Protein AF-A0A6F9AVV3-F1 (afdb_monomer_lite)

Secondary structure (DSSP, 8-state):
-PPPPPPHHHHHHHHHHHHHHHHHHHHHHHHHHHHHHHHHHHTTTS-HHHHHTS-HHHHHHH--HHHHHHHHHHHHHHHHHHHHHHHHHHHHHHHHHHHHHHHHH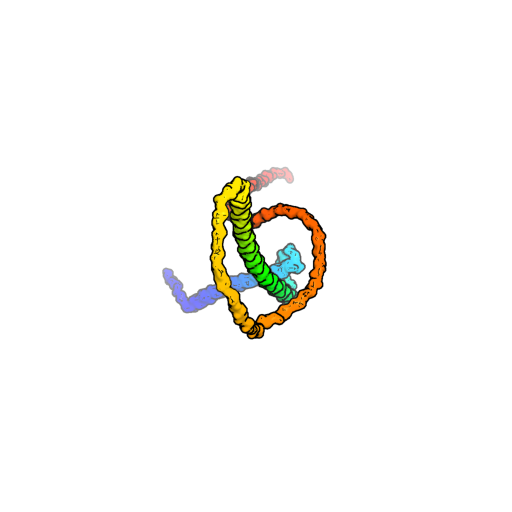HHHHHHHHHHHHHHHHHHHHHHHHHHHHHHHHTTS------------------------------------------------------------------------------PPPP--------

Foldseek 3Di:
DDDDDQDPVNVVVVVVVVVVVVVVVVVVVVLVVVLVVLLVLCVVPDPNVVSVPDDSVRSVVVDDPVSVVVVVVVVVVVVVVVVVVVVVVVVVVVVVVVVVVVVVVVVVVVVVVVVVVVVVVVVVVVVVVVVVVVVVVVVPPDDDDDDDDDDDDDDDDDDDDDDDDDDDDDDDDDDDDDDDDDDDDDDDDDDDDDDDDDDDDDDDDDDDDDDDDDDDDDDDDDDDDDDDDD

pLDDT: mean 74.52, std 24.99, range [32.91, 98.62]

Sequence (230 aa):
MQGYEVTPADLAFLKRAKQERQINTLQILSCEQTVHMGRVFLSRRLSSPEVEALDSKSLLAQIKTADVQQAVEEEQAEIKKEEKRQQEIENQNKEIFKKKANIKHLMKELSELKSQLAGAEESLLAIQGKMETLKDTEKEEDAGPQEALQVAPSQAKAPKAKRNGGETIPQQASHVRMKAENTPTTVGESHMACGLRRSKRIATKRSCVESKPVLRKTHPVKASISHGEN

Radius of gyration: 52.65 Å; chains: 1; bounding box: 93×82×157 Å

Structure (mmCIF, N/CA/C/O backbone):
data_AF-A0A6F9AVV3-F1
#
_entry.id   AF-A0A6F9AVV3-F1
#
loop_
_atom_site.group_PDB
_atom_site.id
_atom_site.type_symbol
_atom_site.label_atom_id
_atom_site.label_alt_id
_atom_site.label_comp_id
_atom_site.label_asym_id
_atom_site.label_entity_id
_atom_site.label_seq_id
_atom_site.pdbx_PDB_ins_code
_atom_site.Cartn_x
_atom_site.Cartn_y
_atom_site.Cartn_z
_atom_site.occupancy
_atom_site.B_iso_or_equiv
_atom_site.auth_seq_id
_atom_site.auth_comp_id
_atom_site.auth_asym_id
_atom_site.auth_atom_id
_atom_site.pdbx_PDB_model_num
ATOM 1 N N . MET A 1 1 ? 5.747 -15.375 69.662 1.00 52.97 1 MET A N 1
ATOM 2 C CA . MET A 1 1 ? 4.778 -15.080 68.587 1.00 52.97 1 MET A CA 1
ATOM 3 C C . MET A 1 1 ? 4.653 -16.324 67.729 1.00 52.97 1 MET A C 1
ATOM 5 O O . MET A 1 1 ? 5.647 -16.711 67.130 1.00 52.97 1 MET A O 1
ATOM 9 N N . GLN A 1 2 ? 3.500 -16.997 67.749 1.00 64.12 2 GLN A N 1
ATOM 10 C CA . GLN A 1 2 ? 3.219 -18.092 66.814 1.00 64.12 2 GLN A CA 1
ATOM 11 C C . GLN A 1 2 ? 3.101 -17.504 65.404 1.00 64.12 2 GLN A C 1
ATOM 13 O O . GLN A 1 2 ? 2.387 -16.523 65.204 1.00 64.12 2 GLN A O 1
ATOM 18 N N . GLY A 1 3 ? 3.877 -18.044 64.464 1.00 75.12 3 GLY A N 1
ATOM 19 C CA . GLY A 1 3 ? 3.837 -17.639 63.061 1.00 75.12 3 GLY A CA 1
ATOM 20 C C . GLY A 1 3 ? 2.546 -18.115 62.401 1.00 75.12 3 GLY A C 1
ATOM 21 O O . GLY A 1 3 ? 2.035 -19.179 62.739 1.00 75.12 3 GLY A O 1
ATOM 22 N N . TYR A 1 4 ? 2.011 -17.319 61.479 1.00 84.38 4 TYR A N 1
ATOM 23 C CA . TYR A 1 4 ? 0.856 -17.713 60.679 1.00 84.38 4 TYR A CA 1
ATOM 24 C C . TYR A 1 4 ? 1.278 -18.792 59.673 1.00 84.38 4 TYR A C 1
ATOM 26 O O . TYR A 1 4 ? 2.157 -18.546 58.843 1.00 84.38 4 TYR A O 1
ATOM 34 N N . GLU A 1 5 ? 0.674 -19.977 59.747 1.00 87.06 5 GLU A N 1
ATOM 35 C CA . GLU A 1 5 ? 0.884 -21.036 58.760 1.00 87.06 5 GLU A CA 1
ATOM 36 C C . GLU A 1 5 ? -0.036 -20.808 57.559 1.00 87.06 5 GLU A C 1
ATOM 38 O O . GLU A 1 5 ? -1.256 -20.742 57.692 1.00 87.06 5 GLU A O 1
ATOM 43 N N . VAL A 1 6 ? 0.559 -20.668 56.374 1.00 90.25 6 VAL A N 1
ATOM 44 C CA . VAL A 1 6 ? -0.183 -20.468 55.125 1.00 90.25 6 VAL A CA 1
ATOM 45 C C . VAL A 1 6 ? -0.911 -21.760 54.765 1.00 90.25 6 VAL A C 1
ATOM 47 O O . VAL A 1 6 ? -0.282 -22.780 54.479 1.00 90.25 6 VAL A O 1
ATOM 50 N N . THR A 1 7 ? -2.239 -21.709 54.732 1.00 94.69 7 THR A N 1
ATOM 51 C CA . THR A 1 7 ? -3.075 -22.854 54.370 1.00 94.69 7 THR A CA 1
ATOM 52 C C . THR A 1 7 ? -3.190 -23.006 52.844 1.00 94.69 7 THR A C 1
ATOM 54 O O . THR A 1 7 ? -2.980 -22.054 52.083 1.00 94.69 7 THR A O 1
ATOM 57 N N . PRO A 1 8 ? -3.590 -24.187 52.337 1.00 93.81 8 PRO A N 1
ATOM 58 C CA . PRO A 1 8 ? -3.919 -24.356 50.920 1.00 93.81 8 PRO A CA 1
ATOM 59 C C . PRO A 1 8 ? -4.995 -23.379 50.412 1.00 93.81 8 PRO A C 1
ATOM 61 O O . PRO A 1 8 ? -4.961 -22.983 49.244 1.00 93.81 8 PRO A O 1
ATOM 64 N N . ALA A 1 9 ? -5.926 -22.961 51.278 1.00 93.44 9 ALA A N 1
ATOM 65 C CA . ALA A 1 9 ? -6.948 -21.969 50.953 1.00 93.44 9 ALA A CA 1
ATOM 66 C C . ALA A 1 9 ? -6.337 -20.574 50.741 1.00 93.44 9 ALA A C 1
ATOM 68 O O . ALA A 1 9 ? -6.672 -19.906 49.761 1.00 93.44 9 ALA A O 1
ATOM 69 N N . ASP A 1 10 ? -5.376 -20.180 51.581 1.00 94.44 10 ASP A N 1
ATOM 70 C CA . ASP A 1 10 ? -4.640 -18.919 51.428 1.00 94.44 10 ASP A CA 1
ATOM 71 C C . ASP A 1 10 ? -3.853 -18.897 50.116 1.00 94.44 10 ASP A C 1
ATOM 73 O O . ASP A 1 10 ? -3.844 -17.899 49.393 1.00 94.44 10 ASP A O 1
ATOM 77 N N . LEU A 1 11 ? -3.248 -20.028 49.742 1.00 94.19 11 LEU A N 1
ATOM 78 C CA . LEU A 1 11 ? -2.536 -20.150 48.472 1.00 94.19 11 LEU A CA 1
ATOM 79 C C . LEU A 1 11 ? -3.484 -20.031 47.266 1.00 94.19 11 LEU A C 1
ATOM 81 O O . LEU A 1 11 ? -3.139 -19.397 46.264 1.00 94.19 11 LEU A O 1
ATOM 85 N N . ALA A 1 12 ? -4.681 -20.619 47.345 1.00 95.69 12 ALA A N 1
ATOM 86 C CA . ALA A 1 12 ? -5.704 -20.496 46.308 1.00 95.69 12 ALA A CA 1
ATOM 87 C C . ALA A 1 12 ? -6.221 -19.053 46.189 1.00 95.69 12 ALA A C 1
ATOM 89 O O . ALA A 1 12 ? -6.357 -18.538 45.075 1.00 95.69 12 ALA A O 1
ATOM 90 N N . PHE A 1 13 ? -6.438 -18.381 47.322 1.00 96.19 13 PHE A N 1
ATOM 91 C CA . PHE A 1 13 ? -6.811 -16.970 47.371 1.00 96.19 13 PHE A CA 1
ATOM 92 C C . PHE A 1 13 ? -5.732 -16.080 46.742 1.00 96.19 13 PHE A C 1
ATOM 94 O O . PHE A 1 13 ? -6.037 -15.285 45.855 1.00 96.19 13 PHE A O 1
ATOM 101 N N . LEU A 1 14 ? -4.461 -16.262 47.113 1.00 95.06 14 LEU A N 1
ATOM 102 C CA . LEU A 1 14 ? -3.336 -15.505 46.552 1.00 95.06 14 LEU A CA 1
ATOM 103 C C . LEU A 1 14 ? -3.199 -15.705 45.037 1.00 95.06 14 LEU A C 1
ATOM 105 O O . LEU A 1 14 ? -2.956 -14.744 44.302 1.00 95.06 14 LEU A O 1
ATOM 109 N N . LYS A 1 15 ? -3.387 -16.938 44.548 1.00 96.00 15 LYS A N 1
ATOM 110 C CA . LYS A 1 15 ? -3.400 -17.230 43.106 1.00 96.00 15 LYS A CA 1
ATOM 111 C C . LYS A 1 15 ? -4.544 -16.506 42.398 1.00 96.00 15 LYS A C 1
ATOM 113 O O . LYS A 1 15 ? -4.293 -15.859 41.382 1.00 96.00 15 LYS A O 1
ATOM 118 N N . ARG A 1 16 ? -5.762 -16.562 42.947 1.00 97.00 16 ARG A N 1
ATOM 119 C CA . ARG A 1 16 ? -6.933 -15.870 42.388 1.00 97.00 16 ARG A CA 1
ATOM 120 C C . ARG A 1 16 ? -6.728 -14.357 42.370 1.00 97.00 16 ARG A C 1
ATOM 122 O O . ARG A 1 16 ? -6.896 -13.746 41.325 1.00 97.00 16 ARG A O 1
ATOM 129 N N . ALA A 1 17 ? -6.275 -13.772 43.476 1.00 96.06 17 ALA A N 1
ATOM 130 C CA . ALA A 1 17 ? -6.015 -12.338 43.576 1.00 96.06 17 ALA A CA 1
ATOM 131 C C . ALA A 1 17 ? -4.947 -11.872 42.571 1.00 96.06 17 ALA A C 1
ATOM 133 O O . ALA A 1 17 ? -5.062 -10.800 41.979 1.00 96.06 17 ALA A O 1
ATOM 134 N N . LYS A 1 18 ? -3.907 -12.684 42.332 1.00 96.50 18 LYS A N 1
ATOM 135 C CA . LYS A 1 18 ? -2.903 -12.396 41.299 1.00 96.50 18 LYS A CA 1
ATOM 136 C C . LYS A 1 18 ? -3.502 -12.448 39.891 1.00 96.50 18 LYS A C 1
ATOM 138 O O . LYS A 1 18 ? -3.217 -11.559 39.092 1.00 96.50 18 LYS A O 1
ATOM 143 N N . GLN A 1 19 ? -4.304 -13.467 39.589 1.00 96.94 19 GLN A N 1
ATOM 144 C CA . GLN A 1 19 ? -4.962 -13.607 38.287 1.00 96.94 19 GLN A CA 1
ATOM 145 C C . GLN A 1 19 ? -5.949 -12.467 38.026 1.00 96.94 19 GLN A C 1
ATOM 147 O O . GLN A 1 19 ? -5.921 -11.872 36.956 1.00 96.94 19 GLN A O 1
ATOM 152 N N . GLU A 1 20 ? -6.764 -12.109 39.014 1.00 97.19 20 GLU A N 1
ATOM 153 C CA . GLU A 1 20 ? -7.723 -11.008 38.921 1.00 97.19 20 GLU A CA 1
ATOM 154 C C . GLU A 1 20 ? -7.028 -9.675 38.625 1.00 97.19 20 GLU A C 1
ATOM 156 O O . GLU A 1 20 ? -7.446 -8.944 37.731 1.00 97.19 20 GLU A O 1
ATOM 161 N N . ARG A 1 21 ? -5.894 -9.393 39.283 1.00 95.88 21 ARG A N 1
ATOM 162 C CA . ARG A 1 21 ? -5.079 -8.212 38.956 1.00 95.88 21 ARG A CA 1
ATOM 163 C C . ARG A 1 21 ? -4.602 -8.224 37.508 1.00 95.88 21 ARG A C 1
ATOM 165 O O . ARG A 1 21 ? -4.693 -7.199 36.846 1.00 95.88 21 ARG A O 1
ATOM 172 N N . GLN A 1 22 ? -4.111 -9.363 37.016 1.00 96.00 22 GLN A N 1
ATOM 173 C CA . GLN A 1 22 ? -3.661 -9.482 35.625 1.00 96.00 22 GLN A CA 1
ATOM 174 C C . GLN A 1 22 ? -4.807 -9.244 34.639 1.00 96.00 22 GLN A C 1
ATOM 176 O O . GLN A 1 22 ? -4.632 -8.502 33.676 1.00 96.00 22 GLN A O 1
ATOM 181 N N . ILE A 1 23 ? -5.980 -9.825 34.898 1.00 96.06 23 ILE A N 1
ATOM 182 C CA . ILE A 1 23 ? -7.175 -9.633 34.072 1.00 96.06 23 ILE A CA 1
ATOM 183 C C . ILE A 1 23 ? -7.577 -8.158 34.060 1.00 96.06 23 ILE A C 1
ATOM 185 O O . ILE A 1 23 ? -7.752 -7.595 32.984 1.00 96.06 23 ILE A O 1
ATOM 189 N N . ASN A 1 24 ? -7.646 -7.513 35.225 1.00 96.50 24 ASN A N 1
ATOM 190 C CA . ASN A 1 24 ? -8.005 -6.100 35.323 1.00 96.50 24 ASN A CA 1
ATOM 191 C C . ASN A 1 24 ? -7.006 -5.211 34.571 1.00 96.50 24 ASN A C 1
ATOM 193 O O . ASN A 1 24 ? -7.412 -4.306 33.847 1.00 96.50 24 ASN A O 1
ATOM 197 N N . THR A 1 25 ? -5.701 -5.490 34.675 1.00 95.94 25 THR A N 1
ATOM 198 C CA . THR A 1 25 ? -4.681 -4.774 33.895 1.00 95.94 25 THR A CA 1
ATOM 199 C C . THR A 1 25 ? -4.899 -4.942 32.391 1.00 95.94 25 THR A C 1
ATOM 201 O O . THR A 1 25 ? -4.882 -3.955 31.661 1.00 95.94 25 THR A O 1
ATOM 204 N N . LEU A 1 26 ? -5.139 -6.167 31.918 1.00 95.75 26 LEU A N 1
ATOM 205 C CA . LEU A 1 26 ? -5.394 -6.425 30.498 1.00 95.75 26 LEU A CA 1
ATOM 206 C C . LEU A 1 26 ? -6.683 -5.754 30.008 1.00 95.75 26 LEU A C 1
ATOM 208 O O . LEU A 1 26 ? -6.704 -5.210 28.907 1.00 95.75 26 LEU A O 1
ATOM 212 N N . GLN A 1 27 ? -7.740 -5.750 30.822 1.00 95.88 27 GLN A N 1
ATOM 213 C CA . GLN A 1 27 ? -8.994 -5.072 30.496 1.00 95.88 27 GLN A CA 1
ATOM 214 C C . GLN A 1 27 ? -8.805 -3.561 30.353 1.00 95.88 27 GLN A C 1
ATOM 216 O O . GLN A 1 27 ? -9.303 -2.984 29.390 1.00 95.88 27 GLN A O 1
ATOM 221 N N . ILE A 1 28 ? -8.049 -2.927 31.256 1.00 93.88 28 ILE A N 1
ATOM 222 C CA . ILE A 1 28 ? -7.737 -1.493 31.165 1.00 93.88 28 ILE A CA 1
ATOM 223 C C . ILE A 1 28 ? -6.999 -1.191 29.856 1.00 93.88 28 ILE A C 1
ATOM 225 O O . ILE A 1 28 ? -7.437 -0.323 29.104 1.00 93.88 28 ILE A O 1
ATOM 229 N N . LEU A 1 29 ? -5.951 -1.957 29.536 1.00 93.56 29 LEU A N 1
ATOM 230 C CA . LEU A 1 29 ? -5.192 -1.782 28.293 1.00 93.56 29 LEU A CA 1
ATOM 231 C C . LEU A 1 29 ? -6.071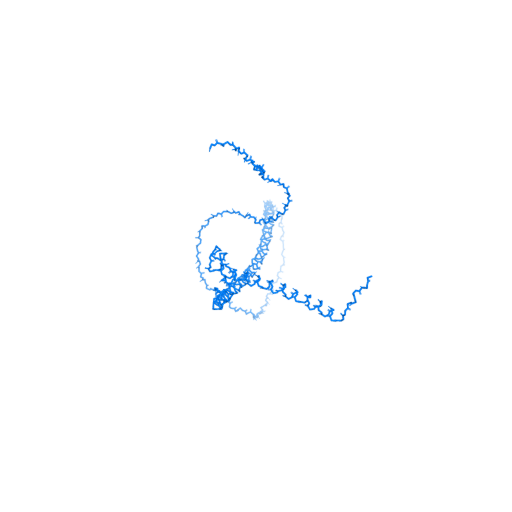 -1.972 27.047 1.00 93.56 29 LEU A C 1
ATOM 233 O O . LEU A 1 29 ? -5.989 -1.192 26.100 1.00 93.56 29 LEU A O 1
ATOM 237 N N . SER A 1 30 ? -6.954 -2.973 27.059 1.00 95.44 30 SER A N 1
ATOM 238 C CA . SER A 1 30 ? -7.907 -3.210 25.971 1.00 95.44 30 SER A CA 1
ATOM 239 C C . SER A 1 30 ? -8.877 -2.038 25.792 1.00 95.44 30 SER A C 1
ATOM 241 O O . SER A 1 30 ? -9.187 -1.658 24.660 1.00 95.44 30 SER A O 1
ATOM 243 N N . CYS A 1 31 ? -9.362 -1.451 26.888 1.00 95.12 31 CYS A N 1
ATOM 244 C CA . CYS A 1 31 ? -10.238 -0.281 26.850 1.00 95.12 31 CYS A CA 1
ATOM 245 C C . CYS A 1 31 ? -9.511 0.946 26.288 1.00 95.12 31 CYS A C 1
ATOM 247 O O . CYS A 1 31 ? -10.037 1.600 25.388 1.00 95.12 31 CYS A O 1
ATOM 249 N N . GLU A 1 32 ? -8.297 1.232 26.763 1.00 95.62 32 GLU A N 1
ATOM 250 C CA . GLU A 1 32 ? -7.473 2.342 26.265 1.00 95.62 32 GLU A CA 1
ATOM 251 C C . GLU A 1 32 ? -7.194 2.206 24.766 1.00 95.62 32 GLU A C 1
ATOM 253 O O . GLU A 1 32 ? -7.380 3.160 24.007 1.00 95.62 32 GLU A O 1
ATOM 258 N N . GLN A 1 33 ? -6.835 1.001 24.316 1.00 96.88 33 GLN A N 1
ATOM 259 C CA . GLN A 1 33 ? -6.610 0.720 22.902 1.00 96.88 33 GLN A CA 1
ATOM 260 C C . GLN A 1 33 ? -7.884 0.918 22.071 1.00 96.88 33 GLN A C 1
ATOM 262 O O . GLN A 1 33 ? -7.828 1.510 20.995 1.00 96.88 33 GLN A O 1
ATOM 267 N N . THR A 1 34 ? -9.039 0.474 22.571 1.00 96.06 34 THR A N 1
ATOM 268 C CA . THR A 1 34 ? -10.326 0.627 21.872 1.00 96.06 34 THR A CA 1
ATOM 269 C C . THR A 1 34 ? -10.704 2.100 21.720 1.00 96.06 34 THR A C 1
ATOM 271 O O . THR A 1 34 ? -11.080 2.536 20.633 1.00 96.06 34 THR A O 1
ATOM 274 N N . VAL A 1 35 ? -10.547 2.893 22.782 1.00 96.38 35 VAL A N 1
ATOM 275 C CA . VAL A 1 35 ? -10.783 4.345 22.751 1.00 96.38 35 VAL A CA 1
ATOM 276 C C . VAL A 1 35 ? -9.817 5.027 21.786 1.00 96.38 35 VAL A C 1
ATOM 278 O O . VAL A 1 35 ? -10.234 5.870 20.995 1.00 96.38 35 VAL A O 1
ATOM 281 N N . HIS A 1 36 ? -8.540 4.646 21.801 1.00 96.81 36 HIS A N 1
ATOM 282 C CA . HIS A 1 36 ? -7.551 5.187 20.875 1.00 96.81 36 HIS A CA 1
ATOM 283 C C . HIS A 1 36 ? -7.910 4.892 19.413 1.00 96.81 36 HIS A C 1
ATOM 285 O O . HIS A 1 36 ? -7.937 5.807 18.592 1.00 96.81 36 HIS A O 1
ATOM 291 N N . MET A 1 37 ? -8.264 3.643 19.096 1.00 96.06 37 MET A N 1
ATOM 292 C CA . MET A 1 37 ? -8.720 3.267 17.755 1.00 96.06 37 MET A CA 1
ATOM 293 C C . MET A 1 37 ? -9.969 4.047 17.344 1.00 96.06 37 MET A C 1
ATOM 295 O O . MET A 1 37 ? -10.052 4.512 16.209 1.00 96.06 37 MET A O 1
ATOM 299 N N . GLY A 1 38 ? -10.904 4.259 18.274 1.00 96.06 38 GLY A N 1
ATOM 300 C CA . GLY A 1 38 ? -12.071 5.100 18.037 1.00 96.06 38 GLY A CA 1
ATOM 301 C C . GLY A 1 38 ? -11.709 6.552 17.704 1.00 96.06 38 GLY A C 1
ATOM 302 O O . GLY A 1 38 ? -12.250 7.112 16.752 1.00 96.06 38 GLY A O 1
ATOM 303 N N . ARG A 1 39 ? -10.741 7.149 18.418 1.00 96.62 39 ARG A N 1
ATOM 304 C CA . ARG A 1 39 ? -10.239 8.508 18.131 1.00 96.62 39 ARG A CA 1
ATOM 305 C C . ARG A 1 39 ? -9.607 8.594 16.750 1.00 96.62 39 ARG A C 1
ATOM 307 O O . ARG A 1 39 ? -9.895 9.531 16.007 1.00 96.62 39 ARG A O 1
ATOM 314 N N . VAL A 1 40 ? -8.784 7.612 16.386 1.00 96.12 40 VAL A N 1
ATOM 315 C CA . VAL A 1 40 ? -8.155 7.546 15.059 1.00 96.12 40 VAL A CA 1
ATOM 316 C C . VAL A 1 40 ? -9.212 7.415 13.963 1.00 96.12 40 VAL A C 1
ATOM 318 O O . VAL A 1 40 ? -9.123 8.092 12.942 1.00 96.12 40 VAL A O 1
ATOM 321 N N . PHE A 1 41 ? -10.230 6.580 14.179 1.00 96.81 41 PHE A N 1
ATOM 322 C CA . PHE A 1 41 ? -11.314 6.387 13.223 1.00 96.81 41 PHE A CA 1
ATOM 323 C C . PHE A 1 41 ? -12.126 7.671 13.012 1.00 96.81 41 PHE A C 1
ATOM 325 O O . PHE A 1 41 ? -12.307 8.106 11.875 1.00 96.81 41 PHE A O 1
ATOM 332 N N . LEU A 1 42 ? -12.564 8.321 14.095 1.00 96.38 42 LEU A N 1
ATOM 333 C CA . LEU A 1 42 ? -13.358 9.549 14.008 1.00 96.38 42 LEU A CA 1
ATOM 334 C C . LEU A 1 42 ? -12.563 10.733 13.458 1.00 96.38 42 LEU A C 1
ATOM 336 O O . LEU A 1 42 ? -13.132 11.543 12.732 1.00 96.38 42 LEU A O 1
ATOM 340 N N . SER A 1 43 ? -11.251 10.792 13.698 1.00 96.12 43 SER A N 1
ATOM 341 C CA . SER A 1 43 ? -10.359 11.813 13.120 1.00 96.12 43 SER A CA 1
ATOM 342 C C . SER A 1 43 ? -10.322 11.817 11.583 1.00 96.12 43 SER A C 1
ATOM 344 O O . SER A 1 43 ? -9.811 12.761 10.989 1.00 96.12 43 SER A O 1
ATOM 346 N N . ARG A 1 44 ? -10.851 10.781 10.914 1.00 94.12 44 ARG A N 1
ATOM 347 C CA . ARG A 1 44 ? -11.010 10.765 9.449 1.00 94.12 44 ARG A CA 1
ATOM 348 C C . ARG A 1 44 ? -12.186 11.619 8.965 1.00 94.12 44 ARG A C 1
ATOM 350 O O . ARG A 1 44 ? -12.213 12.002 7.802 1.00 94.12 44 ARG A O 1
ATOM 357 N N . ARG A 1 45 ? -13.177 11.868 9.830 1.00 92.81 45 ARG A N 1
ATOM 358 C CA . ARG A 1 45 ? -14.451 12.532 9.486 1.00 92.81 45 ARG A CA 1
ATOM 359 C C . ARG A 1 45 ? -14.681 13.819 10.272 1.00 92.81 45 ARG A C 1
ATOM 361 O O . ARG A 1 45 ? -15.343 14.720 9.774 1.00 92.81 45 ARG A O 1
ATOM 368 N N . LEU A 1 46 ? -14.158 13.878 11.492 1.00 94.75 46 LEU A N 1
ATOM 369 C CA . LEU A 1 46 ? -14.254 15.007 12.408 1.00 94.75 46 LEU A CA 1
ATOM 370 C C . LEU A 1 46 ? -12.899 15.696 12.534 1.00 94.75 46 LEU A C 1
ATOM 372 O O . LEU A 1 46 ? -11.848 15.091 12.314 1.00 94.75 46 LEU A O 1
ATOM 376 N N . SER A 1 47 ? -12.916 16.963 12.930 1.00 96.25 47 SER A N 1
ATOM 377 C CA . SER A 1 47 ? -11.689 17.698 13.209 1.00 96.25 47 SER A CA 1
ATOM 378 C C . SER A 1 47 ? -11.056 17.251 14.534 1.00 96.25 47 SER A C 1
ATOM 380 O O . SER A 1 47 ? -11.733 16.819 15.467 1.00 96.25 47 SER A O 1
ATOM 382 N N . SER A 1 48 ? -9.732 17.393 14.648 1.00 93.31 48 SER A N 1
ATOM 383 C CA . SER A 1 48 ? -8.990 17.069 15.875 1.00 93.31 48 SER A CA 1
ATOM 384 C C . SER A 1 48 ? -9.581 17.680 17.163 1.00 93.31 48 SER A C 1
ATOM 386 O O . SER A 1 48 ? -9.742 16.924 18.120 1.00 93.31 48 SER A O 1
ATOM 388 N N . PRO A 1 49 ? -9.953 18.979 17.238 1.00 94.56 49 PRO A N 1
ATOM 389 C CA . PRO A 1 49 ? -10.522 19.532 18.469 1.00 94.56 49 PRO A CA 1
ATOM 390 C C . PRO A 1 49 ? -11.892 18.936 18.822 1.00 94.56 49 PRO A C 1
ATOM 392 O O . PRO A 1 49 ? -12.193 18.782 20.003 1.00 94.56 49 PRO A O 1
ATOM 395 N N . GLU A 1 50 ? -12.705 18.566 17.828 1.00 95.62 50 GLU A N 1
ATOM 396 C CA . GLU A 1 50 ? -14.003 17.921 18.064 1.00 95.62 50 GLU A CA 1
ATOM 397 C C . GLU A 1 50 ? -13.826 16.526 18.663 1.00 95.62 50 GLU A C 1
ATOM 399 O O . GLU A 1 50 ? -14.531 16.174 19.602 1.00 95.62 50 GLU A O 1
ATOM 404 N N . VAL A 1 51 ? -12.859 15.749 18.166 1.00 95.81 51 VAL A N 1
ATOM 405 C CA . VAL A 1 51 ? -12.566 14.406 18.688 1.00 95.81 51 VAL A CA 1
ATOM 406 C C . VAL A 1 51 ? -11.978 14.473 20.099 1.00 95.81 51 VAL A C 1
ATOM 408 O O . VAL A 1 51 ? -12.346 13.667 20.955 1.00 95.81 51 VAL A O 1
ATOM 411 N N . GLU A 1 52 ? -11.093 15.437 20.372 1.00 93.94 52 GLU A N 1
ATOM 412 C CA . GLU A 1 52 ? -10.468 15.582 21.692 1.00 93.94 52 GLU A CA 1
ATOM 413 C C . GLU A 1 52 ? -11.442 16.043 22.781 1.00 93.94 52 GLU A C 1
ATOM 415 O O . GLU A 1 52 ? -11.293 15.647 23.937 1.00 93.94 52 GLU A O 1
ATOM 420 N N . ALA A 1 53 ? -12.472 16.812 22.418 1.00 95.50 53 ALA A N 1
ATOM 421 C CA . ALA A 1 53 ? -13.514 17.249 23.346 1.00 95.50 53 ALA A CA 1
ATOM 422 C C . ALA A 1 53 ? -14.439 16.110 23.818 1.00 95.50 53 ALA A C 1
ATOM 424 O O . ALA A 1 53 ? -15.158 16.275 24.805 1.00 95.50 53 ALA A O 1
ATOM 425 N N . LEU A 1 54 ? -14.441 14.961 23.133 1.00 96.12 54 LEU A N 1
ATOM 426 C CA . LEU A 1 54 ? -15.290 13.824 23.481 1.00 96.12 54 LEU A CA 1
ATOM 427 C C . LEU A 1 54 ? -14.677 12.988 24.608 1.00 96.12 54 LEU A C 1
ATOM 429 O O . LEU A 1 54 ? -13.516 12.560 24.562 1.00 96.12 54 LEU A O 1
ATOM 433 N N . ASP A 1 55 ? -15.509 12.670 25.599 1.00 96.38 55 ASP A N 1
ATOM 434 C CA . ASP A 1 55 ? -15.198 11.627 26.567 1.00 96.38 55 ASP A CA 1
ATOM 435 C C . ASP A 1 55 ? -15.229 10.240 25.900 1.00 96.38 55 ASP A C 1
ATOM 437 O O . ASP A 1 55 ? -15.867 10.029 24.866 1.00 96.38 55 ASP A O 1
ATOM 441 N N . SER A 1 56 ? -14.554 9.266 26.509 1.00 95.38 56 SER A N 1
ATOM 442 C CA . SER A 1 56 ? -14.408 7.915 25.955 1.00 95.38 56 SER A CA 1
ATOM 443 C C . SER A 1 56 ? -15.737 7.224 25.633 1.00 95.38 56 SER A C 1
ATOM 445 O O . SER A 1 56 ? -15.805 6.463 24.670 1.00 95.38 56 SER A O 1
ATOM 447 N N . LYS A 1 57 ? -16.799 7.467 26.410 1.00 95.62 57 LYS A N 1
ATOM 448 C CA . LYS A 1 57 ? -18.102 6.828 26.195 1.00 95.62 57 LYS A CA 1
ATOM 449 C C . LYS A 1 57 ? -18.824 7.468 25.013 1.00 95.62 57 LYS A C 1
ATOM 451 O O . LYS A 1 57 ? -19.306 6.744 24.143 1.00 95.62 57 LYS A O 1
ATOM 456 N N . SER A 1 58 ? -18.868 8.799 24.958 1.00 96.50 58 SER A N 1
ATOM 457 C CA . SER A 1 58 ? -19.476 9.534 23.839 1.00 96.50 58 SER A CA 1
ATOM 458 C C . SER A 1 58 ? -18.737 9.290 22.525 1.00 96.50 58 SER A C 1
ATOM 460 O O . SER A 1 58 ? -19.372 9.111 21.489 1.00 96.50 58 SER A O 1
ATOM 462 N N . LEU A 1 59 ? -17.405 9.211 22.576 1.00 96.06 59 LEU A N 1
ATOM 463 C CA . LEU A 1 59 ? -16.558 8.868 21.437 1.00 96.06 59 LEU A CA 1
ATOM 464 C C . LEU A 1 59 ? -16.963 7.521 20.823 1.00 96.06 59 LEU A C 1
ATOM 466 O O . LEU A 1 59 ? -17.245 7.442 19.631 1.00 96.06 59 LEU A O 1
ATOM 470 N N . LEU A 1 60 ? -17.024 6.462 21.636 1.00 95.81 60 LEU A N 1
ATOM 471 C CA . LEU A 1 60 ? -17.375 5.128 21.144 1.00 95.81 60 LEU A CA 1
ATOM 472 C C . LEU A 1 60 ? -18.836 5.045 20.681 1.00 95.81 60 LEU A C 1
ATOM 474 O O . LEU A 1 60 ? -19.126 4.327 19.731 1.00 95.81 60 LEU A O 1
ATOM 478 N N . ALA A 1 61 ? -19.745 5.806 21.296 1.00 95.75 61 ALA A N 1
ATOM 479 C CA . ALA A 1 61 ? -21.151 5.847 20.896 1.00 95.75 61 ALA A CA 1
ATOM 480 C C . ALA A 1 61 ? -21.385 6.503 19.522 1.00 95.75 61 ALA A C 1
ATOM 482 O O . ALA A 1 61 ? -22.380 6.198 18.864 1.00 95.75 61 ALA A O 1
ATOM 483 N N . GLN A 1 62 ? -20.493 7.396 19.077 1.00 95.31 62 GLN A N 1
ATOM 484 C CA . GLN A 1 62 ? -20.591 8.004 17.746 1.00 95.31 62 GLN A CA 1
ATOM 485 C C . GLN A 1 62 ? -20.211 7.044 16.616 1.00 95.31 62 GLN A C 1
ATOM 487 O O . GLN A 1 62 ? -20.623 7.256 15.476 1.00 95.31 62 GLN A O 1
ATOM 492 N N . ILE A 1 63 ? -19.448 5.992 16.913 1.00 95.94 63 ILE A N 1
ATOM 493 C CA . ILE A 1 63 ? -18.988 5.035 15.911 1.00 95.94 63 ILE A CA 1
ATOM 494 C C . ILE A 1 63 ? -20.081 4.000 15.681 1.00 95.94 63 ILE A C 1
ATOM 496 O O . ILE A 1 63 ? -20.366 3.168 16.543 1.00 95.94 63 ILE A O 1
ATOM 500 N N . LYS A 1 64 ? -20.679 4.023 14.490 1.00 96.31 64 LYS A N 1
ATOM 501 C CA . LYS A 1 64 ? -21.666 3.020 14.087 1.00 96.31 64 LYS A CA 1
ATOM 502 C C . LYS A 1 64 ? -20.996 1.937 13.258 1.00 96.31 64 LYS A C 1
ATOM 504 O O . LYS A 1 64 ? -20.076 2.196 12.485 1.00 96.31 64 LYS A O 1
ATOM 509 N N . THR A 1 65 ? -21.521 0.719 13.344 1.00 95.50 65 THR A N 1
ATOM 510 C CA . THR A 1 65 ? -21.047 -0.414 12.534 1.00 95.50 65 THR A CA 1
ATOM 511 C C . THR A 1 65 ? -21.111 -0.118 11.035 1.00 95.50 65 THR A C 1
ATOM 513 O O . THR A 1 65 ? -20.201 -0.496 10.307 1.00 95.50 65 THR A O 1
ATOM 516 N N . ALA A 1 66 ? -22.142 0.605 10.580 1.00 96.12 66 ALA A N 1
ATOM 517 C CA . ALA A 1 66 ? -22.280 1.009 9.182 1.00 96.12 66 ALA A CA 1
ATOM 518 C C . ALA A 1 66 ? -21.134 1.922 8.713 1.00 96.12 66 ALA A C 1
ATOM 520 O O . ALA A 1 66 ? -20.633 1.739 7.610 1.00 96.12 66 ALA A O 1
ATOM 521 N N . ASP A 1 67 ? -20.675 2.850 9.562 1.00 94.81 67 ASP A N 1
ATOM 522 C CA . ASP A 1 67 ? -19.562 3.743 9.226 1.00 94.81 67 ASP A CA 1
ATOM 523 C C . ASP A 1 67 ? -18.254 2.958 9.070 1.00 94.81 67 ASP A C 1
ATOM 525 O O . ASP A 1 67 ? -17.472 3.214 8.157 1.00 94.81 67 ASP A O 1
ATOM 529 N N . VAL A 1 68 ? -18.018 1.983 9.956 1.00 95.50 68 VAL A N 1
ATOM 530 C CA . VAL A 1 68 ? -16.835 1.111 9.891 1.00 95.50 68 VAL A CA 1
ATOM 531 C C . VAL A 1 68 ? -16.883 0.238 8.640 1.00 95.50 68 VAL A C 1
ATOM 533 O O . VAL A 1 68 ? -15.882 0.125 7.941 1.00 95.50 68 VAL A O 1
ATOM 536 N N . GLN A 1 69 ? -18.042 -0.347 8.335 1.00 97.56 69 GLN A N 1
ATOM 537 C CA . GLN A 1 69 ? -18.227 -1.182 7.151 1.00 97.56 69 GLN A CA 1
ATOM 538 C C . GLN A 1 69 ? -18.003 -0.386 5.860 1.00 97.56 69 GLN A C 1
ATOM 540 O O . GLN A 1 69 ? -17.265 -0.835 4.987 1.00 97.56 69 GLN A O 1
ATOM 545 N N . GLN A 1 70 ? -18.562 0.823 5.778 1.00 96.50 70 GLN A N 1
ATOM 546 C CA . GLN A 1 70 ? -18.340 1.725 4.652 1.00 96.50 70 GLN A CA 1
ATOM 547 C C . GLN A 1 70 ? -16.851 2.059 4.490 1.00 96.50 70 GLN A C 1
ATOM 549 O O . GLN A 1 70 ? -16.311 1.924 3.396 1.00 96.50 70 GLN A O 1
ATOM 554 N N . ALA A 1 71 ? -16.164 2.431 5.576 1.00 96.38 71 ALA A N 1
ATOM 555 C CA . ALA A 1 71 ? -14.734 2.728 5.525 1.00 96.38 71 ALA A CA 1
ATOM 556 C C . ALA A 1 71 ? -13.908 1.517 5.054 1.00 96.38 71 ALA A C 1
ATOM 558 O O . ALA A 1 71 ? -12.952 1.675 4.302 1.00 96.38 71 ALA A O 1
ATOM 559 N N . VAL A 1 72 ? -14.280 0.300 5.463 1.00 96.88 72 VAL A N 1
ATOM 560 C CA . VAL A 1 72 ? -13.627 -0.932 4.996 1.00 96.88 72 VAL A CA 1
ATOM 561 C C . VAL A 1 72 ? -13.841 -1.142 3.497 1.00 96.88 72 VAL A C 1
ATOM 563 O O . VAL A 1 72 ? -12.899 -1.505 2.797 1.00 96.88 72 VAL A O 1
ATOM 566 N N . GLU A 1 73 ? -15.050 -0.920 2.988 1.00 97.62 73 GLU A N 1
ATOM 567 C CA . GLU A 1 73 ? -15.360 -1.069 1.561 1.00 97.62 73 GLU A CA 1
ATOM 568 C C . GLU A 1 73 ? -14.630 -0.036 0.695 1.00 97.62 73 GLU A C 1
ATOM 570 O O . GLU A 1 73 ? -14.075 -0.391 -0.348 1.00 97.62 73 GLU A O 1
ATOM 575 N N . GLU A 1 74 ? -14.572 1.218 1.148 1.00 96.62 74 GLU A N 1
ATOM 576 C CA . GLU A 1 74 ? -13.830 2.298 0.490 1.00 96.62 74 GLU A CA 1
ATOM 577 C C . GLU A 1 74 ? -12.331 1.972 0.412 1.00 96.62 74 GLU A C 1
ATOM 579 O O . GLU A 1 74 ? -11.751 1.970 -0.676 1.00 96.62 74 GLU A O 1
ATOM 584 N N . GLU A 1 75 ? -11.719 1.587 1.533 1.00 96.25 75 GLU A N 1
ATOM 585 C CA . GLU A 1 75 ? -10.302 1.203 1.588 1.00 96.25 75 GLU A CA 1
ATOM 586 C C . GLU A 1 75 ? -10.018 -0.037 0.723 1.00 96.25 75 GLU A C 1
ATOM 588 O O . GLU A 1 75 ? -9.014 -0.096 0.015 1.00 96.25 75 GLU A O 1
ATOM 593 N N . GLN A 1 76 ? -10.920 -1.025 0.692 1.00 97.94 76 GLN A N 1
ATOM 594 C CA . GLN A 1 76 ? -10.781 -2.183 -0.199 1.00 97.94 76 GLN A CA 1
ATOM 595 C C . GLN A 1 76 ? -10.849 -1.798 -1.682 1.00 97.94 76 GLN A C 1
ATOM 597 O O . GLN A 1 76 ? -10.153 -2.399 -2.508 1.00 97.94 76 GLN A O 1
ATOM 602 N N . ALA A 1 77 ? -11.682 -0.823 -2.047 1.00 97.62 77 ALA A N 1
ATOM 603 C CA . ALA A 1 77 ? -11.745 -0.316 -3.413 1.00 97.62 77 ALA A CA 1
ATOM 604 C C . ALA A 1 77 ? -10.457 0.435 -3.794 1.00 97.62 77 ALA A C 1
ATOM 606 O O . ALA A 1 77 ? -9.944 0.247 -4.903 1.00 97.62 77 ALA A O 1
ATOM 607 N N . GLU A 1 78 ? -9.899 1.231 -2.878 1.00 97.62 78 GLU A N 1
ATOM 608 C CA . GLU A 1 78 ? -8.614 1.906 -3.079 1.00 97.62 78 GLU A CA 1
ATOM 609 C C . GLU A 1 78 ? -7.453 0.917 -3.216 1.00 97.62 78 GLU A C 1
ATOM 611 O O . GLU A 1 78 ? -6.657 1.049 -4.149 1.00 97.62 78 GLU A O 1
ATOM 616 N N . ILE A 1 79 ? -7.402 -0.121 -2.374 1.00 97.88 79 ILE A N 1
ATOM 617 C CA . ILE A 1 79 ? -6.396 -1.189 -2.464 1.00 97.88 79 ILE A CA 1
ATOM 618 C C . ILE A 1 79 ? -6.431 -1.841 -3.851 1.00 97.88 79 ILE A C 1
ATOM 620 O O . ILE A 1 79 ? -5.403 -1.905 -4.520 1.00 97.88 79 ILE A O 1
ATOM 624 N N . LYS A 1 80 ? -7.611 -2.238 -4.347 1.00 98.12 80 LYS A N 1
ATOM 625 C CA . LYS A 1 80 ? -7.752 -2.843 -5.687 1.00 98.12 80 LYS A CA 1
ATOM 626 C C . LYS A 1 80 ? -7.295 -1.909 -6.810 1.00 98.12 80 LYS A C 1
ATOM 628 O O . LYS A 1 80 ? -6.706 -2.346 -7.802 1.00 98.12 80 LYS A O 1
ATOM 633 N N . LYS A 1 81 ? -7.579 -0.610 -6.685 1.00 97.94 81 LYS A N 1
ATOM 634 C CA . LYS A 1 81 ? -7.126 0.400 -7.650 1.00 97.94 81 LYS A CA 1
ATOM 635 C C . LYS A 1 81 ? -5.601 0.518 -7.644 1.00 97.94 81 LYS A C 1
ATOM 637 O O . LYS A 1 81 ? -4.997 0.579 -8.717 1.00 97.94 81 LYS A O 1
ATOM 642 N N . GLU A 1 82 ? -4.989 0.533 -6.465 1.00 98.06 82 GLU A N 1
ATOM 643 C CA . GLU A 1 82 ? -3.537 0.616 -6.315 1.00 98.06 82 GLU A CA 1
ATOM 644 C C . GLU A 1 82 ? -2.839 -0.659 -6.806 1.00 98.06 82 GLU A C 1
ATOM 646 O O . GLU A 1 82 ? -1.834 -0.566 -7.506 1.00 98.06 82 GLU A O 1
ATOM 651 N N . GLU A 1 83 ? -3.412 -1.840 -6.566 1.00 98.06 83 GLU A N 1
ATOM 652 C CA . GLU A 1 83 ? -2.931 -3.111 -7.126 1.00 98.06 83 GLU A CA 1
ATOM 653 C C . GLU A 1 83 ? -2.903 -3.081 -8.659 1.00 98.06 83 GLU A C 1
ATOM 655 O O . GLU A 1 83 ? -1.900 -3.442 -9.281 1.00 98.06 83 GLU A O 1
ATOM 660 N N . LYS A 1 84 ? -3.970 -2.576 -9.294 1.00 97.94 84 LYS A N 1
ATOM 661 C CA . LYS A 1 84 ? -4.010 -2.413 -10.753 1.00 97.94 84 LYS A CA 1
ATOM 662 C C . LYS A 1 84 ? -2.934 -1.440 -11.245 1.00 97.94 84 LYS A C 1
ATOM 664 O O . LYS A 1 84 ? -2.267 -1.724 -12.241 1.00 97.94 84 LYS A O 1
ATOM 669 N N . ARG A 1 85 ? -2.743 -0.313 -10.548 1.00 98.00 85 ARG A N 1
ATOM 670 C CA . ARG A 1 85 ? -1.684 0.662 -10.862 1.00 98.00 85 ARG A CA 1
ATOM 671 C C . ARG A 1 85 ? -0.298 0.026 -10.745 1.00 98.00 85 ARG A C 1
ATOM 673 O O . ARG A 1 85 ? 0.552 0.227 -11.609 1.00 98.00 85 ARG A O 1
ATOM 680 N N . GLN A 1 86 ? -0.082 -0.776 -9.707 1.00 98.19 86 GLN A N 1
ATOM 681 C CA . GLN A 1 86 ? 1.173 -1.479 -9.478 1.00 98.19 86 GLN A CA 1
ATOM 682 C C . GLN A 1 86 ? 1.461 -2.499 -10.587 1.00 98.19 86 GLN A C 1
ATOM 684 O O . GLN A 1 86 ? 2.591 -2.573 -11.072 1.00 98.19 86 GLN A O 1
ATOM 689 N N . GLN A 1 87 ? 0.440 -3.226 -11.048 1.00 98.12 87 GLN A N 1
ATOM 690 C CA . GLN A 1 87 ? 0.570 -4.159 -12.168 1.00 98.12 87 GLN A CA 1
ATOM 691 C C . GLN A 1 87 ? 0.949 -3.450 -13.477 1.00 98.12 87 GLN A C 1
ATOM 693 O O . GLN A 1 87 ? 1.771 -3.954 -14.247 1.00 98.12 87 GLN A O 1
ATOM 698 N N . GLU A 1 88 ? 0.376 -2.272 -13.737 1.00 98.06 88 GLU A N 1
ATOM 699 C CA . GLU A 1 88 ? 0.726 -1.457 -14.902 1.00 98.06 88 GLU A CA 1
ATOM 700 C C . GLU A 1 88 ? 2.187 -0.990 -14.846 1.00 98.06 88 GLU A C 1
ATOM 702 O O . GLU A 1 88 ? 2.923 -1.152 -15.822 1.00 98.06 88 GLU A O 1
ATOM 707 N N . ILE A 1 89 ? 2.632 -0.489 -13.690 1.00 98.44 89 ILE A N 1
ATOM 708 C CA . ILE A 1 89 ? 4.029 -0.092 -13.460 1.00 98.44 89 ILE A CA 1
ATOM 709 C C . ILE A 1 89 ? 4.975 -1.277 -13.692 1.00 98.44 89 ILE A C 1
ATOM 711 O O . ILE A 1 89 ? 6.027 -1.125 -14.317 1.00 98.44 89 ILE A O 1
ATOM 715 N N . GLU A 1 90 ? 4.616 -2.473 -13.227 1.00 98.31 90 GLU A N 1
ATOM 716 C CA . GLU A 1 90 ? 5.416 -3.678 -13.447 1.00 98.31 90 GLU A CA 1
ATOM 717 C C . GLU A 1 90 ? 5.551 -4.009 -14.943 1.00 98.31 90 GLU A C 1
ATOM 719 O O . GLU A 1 90 ? 6.649 -4.302 -15.426 1.00 98.31 90 GLU A O 1
ATOM 724 N N . ASN A 1 91 ? 4.458 -3.905 -15.700 1.00 98.31 91 ASN A N 1
ATOM 725 C CA . ASN A 1 91 ? 4.464 -4.136 -17.144 1.00 98.31 91 ASN A CA 1
ATOM 726 C C . ASN A 1 91 ? 5.314 -3.093 -17.881 1.00 98.31 91 ASN A C 1
ATOM 728 O O . ASN A 1 91 ? 6.137 -3.452 -18.726 1.00 98.31 91 ASN A O 1
ATOM 732 N N . GLN A 1 92 ? 5.191 -1.815 -17.517 1.00 98.38 92 GLN A N 1
ATOM 733 C CA . GLN A 1 92 ? 6.036 -0.751 -18.063 1.00 98.38 92 GLN A CA 1
ATOM 734 C C . GLN A 1 92 ? 7.521 -1.004 -17.764 1.00 98.38 92 GLN A C 1
ATOM 736 O O . GLN A 1 92 ? 8.365 -0.860 -18.649 1.00 98.38 92 GLN A O 1
ATOM 741 N N . ASN A 1 93 ? 7.855 -1.455 -16.552 1.00 98.56 93 ASN A N 1
ATOM 742 C CA . ASN A 1 93 ? 9.229 -1.788 -16.177 1.00 98.56 93 ASN A CA 1
ATOM 743 C C . ASN A 1 93 ? 9.801 -2.956 -16.995 1.00 98.56 93 ASN A C 1
ATOM 745 O O . ASN A 1 93 ? 10.972 -2.909 -17.381 1.00 98.56 93 ASN A O 1
ATOM 749 N N . LYS A 1 94 ? 8.989 -3.974 -17.314 1.00 98.31 94 LYS A N 1
ATOM 750 C CA . LYS A 1 94 ? 9.391 -5.071 -18.215 1.00 98.31 94 LYS A CA 1
ATOM 751 C C . LYS A 1 94 ? 9.742 -4.542 -19.606 1.00 98.31 94 LYS A C 1
ATOM 753 O O . LYS A 1 94 ? 10.788 -4.894 -20.153 1.00 98.31 94 LYS A O 1
ATOM 758 N N . GLU A 1 95 ? 8.927 -3.643 -20.151 1.00 98.38 95 GLU A N 1
ATOM 759 C CA . GLU A 1 95 ? 9.194 -3.019 -21.451 1.00 98.38 95 GLU A CA 1
ATOM 760 C C . GLU A 1 95 ? 10.430 -2.108 -21.424 1.00 98.38 95 GLU A C 1
ATOM 762 O O . GLU A 1 95 ? 11.256 -2.144 -22.340 1.00 98.38 95 GLU A O 1
ATOM 767 N N . ILE A 1 96 ? 10.629 -1.345 -20.346 1.00 98.62 96 ILE A N 1
ATOM 768 C CA . ILE A 1 96 ? 11.848 -0.550 -20.136 1.00 98.62 96 ILE A CA 1
ATOM 769 C C . ILE A 1 96 ? 13.083 -1.454 -20.111 1.00 98.62 96 ILE A C 1
ATOM 771 O O . ILE A 1 96 ? 14.105 -1.117 -20.712 1.00 98.62 96 ILE A O 1
ATOM 775 N N . PHE A 1 97 ? 13.005 -2.613 -19.454 1.00 98.50 97 PHE A N 1
ATOM 776 C CA . PHE A 1 97 ? 14.119 -3.552 -19.390 1.00 98.50 97 PHE A CA 1
ATOM 777 C C . PHE A 1 97 ? 14.497 -4.089 -20.776 1.00 98.50 97 PHE A C 1
ATOM 779 O O . PHE A 1 97 ? 15.680 -4.084 -21.127 1.00 98.50 97 PHE A O 1
ATOM 786 N N . LYS A 1 98 ? 13.505 -4.459 -21.596 1.00 98.44 98 LYS A N 1
ATOM 787 C CA . LYS A 1 98 ? 13.722 -4.869 -22.994 1.00 98.44 98 LYS A CA 1
ATOM 788 C C . LYS A 1 98 ? 14.381 -3.757 -23.809 1.00 98.44 98 LYS A C 1
ATOM 790 O O . LYS A 1 98 ? 15.419 -3.976 -24.428 1.00 98.44 98 LYS A O 1
ATOM 795 N N . LYS A 1 99 ? 13.847 -2.532 -23.746 1.00 98.50 99 LYS A N 1
ATOM 796 C CA . LYS A 1 99 ? 14.425 -1.370 -24.446 1.00 98.50 99 LYS A CA 1
ATOM 797 C C . LYS A 1 99 ? 15.863 -1.097 -24.003 1.00 98.50 99 LYS A C 1
ATOM 799 O O . LYS A 1 99 ? 16.725 -0.843 -24.837 1.00 98.50 99 LYS A O 1
ATOM 804 N N . LYS A 1 100 ? 16.154 -1.210 -22.705 1.00 98.62 100 LYS A N 1
ATOM 805 C CA . LYS A 1 100 ? 17.509 -1.049 -22.159 1.00 98.62 100 LYS A CA 1
ATOM 806 C C . LYS A 1 100 ? 18.473 -2.117 -22.679 1.00 98.62 100 LYS A C 1
ATOM 808 O O . LYS A 1 100 ? 19.629 -1.796 -22.950 1.00 98.62 100 LYS A O 1
ATOM 813 N N . ALA A 1 101 ? 18.027 -3.365 -22.808 1.00 98.50 101 ALA A N 1
ATOM 814 C CA . ALA A 1 101 ? 18.829 -4.431 -23.403 1.00 98.50 101 ALA A CA 1
ATOM 815 C C . ALA A 1 101 ? 19.130 -4.141 -24.882 1.00 98.50 101 ALA A C 1
ATOM 817 O O . ALA A 1 101 ? 20.291 -4.207 -25.282 1.00 98.50 101 ALA A O 1
ATOM 818 N N . ASN A 1 102 ? 18.124 -3.712 -25.650 1.00 98.62 102 ASN A N 1
ATOM 819 C CA . ASN A 1 102 ? 18.295 -3.340 -27.056 1.00 98.62 102 ASN A CA 1
ATOM 820 C C . ASN A 1 102 ? 19.266 -2.167 -27.225 1.00 98.62 102 ASN A C 1
ATOM 822 O O . ASN A 1 102 ? 20.175 -2.245 -28.042 1.00 98.62 102 ASN A O 1
ATOM 826 N N . ILE A 1 103 ? 19.148 -1.115 -26.408 1.00 98.62 103 ILE A N 1
ATOM 827 C CA . ILE A 1 103 ? 20.091 0.016 -26.432 1.00 98.62 103 ILE A CA 1
ATOM 828 C C . ILE A 1 103 ? 21.521 -0.470 -26.182 1.00 98.62 103 ILE A C 1
ATOM 830 O O . ILE A 1 103 ? 22.431 -0.097 -26.913 1.00 98.62 103 ILE A O 1
ATOM 834 N N . LYS A 1 104 ? 21.734 -1.335 -25.182 1.00 98.62 104 LYS A N 1
ATOM 835 C CA . LYS A 1 104 ? 23.066 -1.900 -24.914 1.00 98.62 104 LYS A CA 1
ATOM 836 C C . LYS A 1 104 ? 23.608 -2.700 -26.096 1.00 98.62 104 LYS A C 1
ATOM 838 O O . LYS A 1 104 ? 24.810 -2.666 -26.333 1.00 98.62 104 LYS A O 1
ATOM 843 N N . HIS A 1 105 ? 22.753 -3.444 -26.790 1.00 98.38 105 HIS A N 1
ATOM 844 C CA . HIS A 1 105 ? 23.149 -4.200 -27.972 1.00 98.38 105 HIS A CA 1
ATOM 845 C C . HIS A 1 105 ? 23.555 -3.268 -29.118 1.00 98.38 105 HIS A C 1
ATOM 847 O O . HIS A 1 105 ? 24.681 -3.381 -29.594 1.00 98.38 105 HIS A O 1
ATOM 853 N N . LEU A 1 106 ? 22.715 -2.285 -29.453 1.00 98.62 106 LEU A N 1
ATOM 854 C CA . LEU A 1 106 ? 23.002 -1.280 -30.482 1.00 98.62 106 LEU A CA 1
ATOM 855 C C . LEU A 1 106 ? 24.277 -0.485 -30.174 1.00 98.62 106 LEU A C 1
ATOM 857 O O . LEU A 1 106 ? 25.066 -0.195 -31.065 1.00 98.62 106 LEU A O 1
ATOM 861 N N . MET A 1 107 ? 24.528 -0.164 -28.901 1.00 98.56 107 MET A N 1
ATOM 862 C CA . MET A 1 107 ? 25.778 0.485 -28.495 1.00 98.56 107 MET A CA 1
ATOM 863 C C . MET A 1 107 ? 27.012 -0.361 -28.833 1.00 98.56 107 MET A C 1
ATOM 865 O O . MET A 1 107 ? 28.021 0.198 -29.248 1.00 98.56 107 MET A O 1
ATOM 869 N N . LYS A 1 108 ? 26.943 -1.689 -28.671 1.00 98.25 108 LYS A N 1
ATOM 870 C CA . LYS A 1 108 ? 28.047 -2.586 -29.041 1.00 98.25 108 LYS A CA 1
ATOM 871 C C . LYS A 1 108 ? 28.237 -2.644 -30.553 1.00 98.25 108 LYS A C 1
ATOM 873 O O . LYS A 1 108 ? 29.369 -2.549 -31.007 1.00 98.25 108 LYS A O 1
ATOM 878 N N . GLU A 1 109 ? 27.150 -2.753 -31.314 1.00 98.44 109 GLU A N 1
ATOM 879 C CA . GLU A 1 109 ? 27.209 -2.755 -32.781 1.00 98.44 109 GLU A CA 1
ATOM 880 C C . GLU A 1 109 ? 27.810 -1.457 -33.325 1.00 98.44 109 GLU A C 1
ATOM 882 O O . GLU A 1 109 ? 28.664 -1.491 -34.203 1.00 98.44 109 GLU A O 1
ATOM 887 N N . LEU A 1 110 ? 27.443 -0.306 -32.755 1.00 98.31 110 LEU A N 1
ATOM 888 C CA . LEU A 1 110 ? 28.044 0.973 -33.131 1.00 98.31 110 LEU A CA 1
ATOM 889 C C . LEU A 1 110 ? 29.544 1.031 -32.830 1.00 98.31 110 LEU A C 1
ATOM 891 O O . LEU A 1 110 ? 30.291 1.625 -33.602 1.00 98.31 110 LEU A O 1
ATOM 895 N N . SER A 1 111 ? 29.996 0.454 -31.716 1.00 98.38 111 SER A N 1
ATOM 896 C CA . SER A 1 111 ? 31.428 0.362 -31.411 1.00 98.38 111 SER A CA 1
ATOM 897 C C . SER A 1 111 ? 32.169 -0.537 -32.402 1.00 98.38 111 SER A C 1
ATOM 899 O O . SER A 1 111 ? 33.243 -0.161 -32.861 1.00 98.38 111 SER A O 1
ATOM 901 N N . GLU A 1 112 ? 31.579 -1.675 -32.764 1.00 98.44 112 GLU A N 1
ATOM 902 C CA . GLU A 1 112 ? 32.132 -2.605 -33.751 1.00 98.44 112 GLU A CA 1
ATOM 903 C C . GLU A 1 112 ? 32.252 -1.946 -35.133 1.00 98.44 112 GLU A C 1
ATOM 905 O O . GLU A 1 112 ? 33.334 -1.903 -35.714 1.00 98.44 112 GLU A O 1
ATOM 910 N N . LEU A 1 113 ? 31.172 -1.326 -35.620 1.00 98.00 113 LEU A N 1
ATOM 911 C CA . LEU A 1 113 ? 31.165 -0.623 -36.907 1.00 98.00 113 LEU A CA 1
ATOM 912 C C . LEU A 1 113 ? 32.175 0.529 -36.948 1.00 98.00 113 LEU A C 1
ATOM 914 O O . LEU A 1 113 ? 32.830 0.734 -37.966 1.00 98.00 113 LEU A O 1
ATOM 918 N N . LYS A 1 114 ? 32.349 1.266 -35.843 1.00 98.25 114 LYS A N 1
ATOM 919 C CA . LYS A 1 114 ? 33.386 2.306 -35.744 1.00 98.25 114 LYS A CA 1
ATOM 920 C C . LYS A 1 114 ? 34.798 1.731 -35.856 1.00 98.25 114 LYS A C 1
ATOM 922 O O . LYS A 1 114 ? 35.638 2.345 -36.504 1.00 98.25 114 LYS A O 1
ATOM 927 N N . SER A 1 115 ? 35.054 0.571 -35.251 1.00 97.50 115 SER A N 1
ATOM 928 C CA . SER A 1 115 ? 36.348 -0.110 -35.369 1.00 97.50 115 SER A CA 1
ATOM 929 C C . SER A 1 115 ? 36.608 -0.583 -36.799 1.00 97.50 115 SER A C 1
ATOM 931 O O . SER A 1 115 ? 37.717 -0.429 -37.304 1.00 97.50 115 SER A O 1
ATOM 933 N N . GLN A 1 116 ? 35.588 -1.132 -37.464 1.00 97.81 116 GLN A N 1
ATOM 934 C CA . GLN A 1 116 ? 35.688 -1.566 -38.860 1.00 97.81 116 GLN A CA 1
ATOM 935 C C . GLN A 1 116 ? 35.941 -0.388 -39.804 1.00 97.81 116 GLN A C 1
ATOM 937 O O . GLN A 1 116 ? 36.772 -0.498 -40.702 1.00 97.81 116 GLN A O 1
ATOM 942 N N . LEU A 1 117 ? 35.269 0.745 -39.574 1.00 97.81 117 LEU A N 1
ATOM 943 C CA . LEU A 1 117 ? 35.490 1.968 -40.341 1.00 97.81 117 LEU A CA 1
ATOM 944 C C . LEU A 1 117 ? 36.938 2.458 -40.208 1.00 97.81 117 LEU A C 1
ATOM 946 O O . LEU A 1 117 ? 37.585 2.672 -41.227 1.00 97.81 117 LEU A O 1
ATOM 950 N N . ALA A 1 118 ? 37.468 2.548 -38.984 1.00 96.94 118 ALA A N 1
ATOM 951 C CA . ALA A 1 118 ? 38.855 2.958 -38.755 1.00 96.94 118 ALA A CA 1
ATOM 952 C C . ALA A 1 118 ? 39.863 2.023 -39.456 1.00 96.94 118 ALA A C 1
ATOM 954 O O . ALA A 1 118 ? 40.777 2.486 -40.133 1.00 96.94 118 ALA A O 1
ATOM 955 N N . GLY A 1 119 ? 39.660 0.702 -39.377 1.00 96.38 119 GLY A N 1
ATOM 956 C CA . GLY A 1 119 ? 40.522 -0.261 -40.075 1.00 96.38 119 GLY A CA 1
ATOM 957 C C . GLY A 1 119 ? 40.439 -0.166 -41.606 1.00 96.38 119 GLY A C 1
ATOM 958 O O . GLY A 1 119 ? 41.441 -0.353 -42.305 1.00 96.38 119 GLY A O 1
ATOM 959 N N . ALA A 1 120 ? 39.261 0.149 -42.151 1.00 95.00 120 ALA A N 1
ATOM 960 C CA . ALA A 1 120 ? 39.086 0.392 -43.582 1.00 95.00 120 ALA A CA 1
ATOM 961 C C . ALA A 1 120 ? 39.768 1.697 -44.029 1.00 95.00 120 ALA A C 1
ATOM 963 O O . ALA A 1 120 ? 40.401 1.713 -45.084 1.00 95.00 120 ALA A O 1
ATOM 964 N N . GLU A 1 121 ? 39.693 2.761 -43.225 1.00 95.81 121 GLU A N 1
ATOM 965 C CA . GLU A 1 121 ? 40.400 4.028 -43.463 1.00 95.81 121 GLU A CA 1
ATOM 966 C C . GLU A 1 121 ? 41.925 3.828 -43.480 1.00 95.81 121 GLU A C 1
ATOM 968 O O . GLU A 1 121 ? 42.593 4.276 -44.413 1.00 95.81 121 GLU A O 1
ATOM 973 N N . GLU A 1 122 ? 42.478 3.076 -42.523 1.00 95.00 122 GLU A N 1
ATOM 974 C CA . GLU A 1 122 ? 43.903 2.711 -42.504 1.00 95.00 122 GLU A CA 1
ATOM 975 C C . GLU A 1 122 ? 44.309 1.891 -43.739 1.00 95.00 122 GLU A C 1
ATOM 977 O O . GLU A 1 122 ? 45.346 2.143 -44.358 1.00 95.00 122 GLU A O 1
ATOM 982 N N . SER A 1 123 ? 43.471 0.932 -44.145 1.00 94.62 123 SER A N 1
ATOM 983 C CA . SER A 1 123 ? 43.710 0.117 -45.341 1.00 94.62 123 SER A CA 1
ATOM 984 C C . SER A 1 123 ? 43.691 0.956 -46.624 1.00 94.62 123 SER A C 1
ATOM 986 O O . SER A 1 123 ? 44.524 0.745 -47.507 1.00 94.62 123 SER A O 1
ATOM 988 N N . LEU A 1 124 ? 42.778 1.929 -46.727 1.00 94.25 124 LEU A N 1
ATOM 989 C CA . LEU A 1 124 ? 42.717 2.868 -47.850 1.00 94.25 124 LEU A CA 1
ATOM 990 C C . LEU A 1 124 ? 43.965 3.751 -47.914 1.00 94.25 124 LEU A C 1
ATOM 992 O O . LEU A 1 124 ? 44.548 3.879 -48.989 1.00 94.25 124 LEU A O 1
ATOM 996 N N . LEU A 1 125 ? 44.421 4.290 -46.778 1.00 92.62 125 LEU A N 1
ATOM 997 C CA . LEU A 1 125 ? 45.669 5.057 -46.701 1.00 92.62 125 LEU A CA 1
ATOM 998 C C . LEU A 1 125 ? 46.878 4.215 -47.130 1.00 92.62 125 LEU A C 1
ATOM 1000 O O . LEU A 1 125 ? 47.723 4.685 -47.890 1.00 92.62 125 LEU A O 1
ATOM 1004 N N . ALA A 1 126 ? 46.942 2.949 -46.709 1.00 92.06 126 ALA A N 1
ATOM 1005 C CA . ALA A 1 126 ? 48.010 2.039 -47.113 1.00 92.06 126 ALA A CA 1
ATOM 1006 C C . ALA A 1 126 ? 47.999 1.752 -48.626 1.00 92.06 126 ALA A C 1
ATOM 1008 O O . ALA A 1 126 ? 49.059 1.679 -49.251 1.00 92.06 126 ALA A O 1
ATOM 1009 N N . ILE A 1 127 ? 46.818 1.589 -49.233 1.00 93.31 127 ILE A N 1
ATOM 1010 C CA . ILE A 1 127 ? 46.680 1.422 -50.689 1.00 93.31 127 ILE A CA 1
ATOM 1011 C C . ILE A 1 127 ? 47.075 2.710 -51.418 1.00 93.31 127 ILE A C 1
ATOM 1013 O O . ILE A 1 127 ? 47.784 2.643 -52.421 1.00 93.31 127 ILE A O 1
ATOM 1017 N N . GLN A 1 128 ? 46.660 3.872 -50.912 1.00 90.19 128 GLN A N 1
ATOM 1018 C CA . GLN A 1 128 ? 47.006 5.166 -51.491 1.00 90.19 128 GLN A CA 1
ATOM 1019 C C . GLN A 1 128 ? 48.522 5.406 -51.470 1.00 90.19 128 GLN A C 1
ATOM 1021 O O . GLN A 1 128 ? 49.089 5.736 -52.508 1.00 90.19 128 GLN A O 1
ATOM 1026 N N . GLY A 1 129 ? 49.194 5.134 -50.346 1.00 88.31 129 GLY A N 1
ATOM 1027 C CA . GLY A 1 129 ? 50.655 5.226 -50.255 1.00 88.31 129 GLY A CA 1
ATOM 1028 C C . GLY A 1 129 ? 51.372 4.282 -51.229 1.00 88.31 129 GLY A C 1
ATOM 1029 O O . GLY A 1 129 ? 52.314 4.687 -51.904 1.00 88.31 129 GLY A O 1
ATOM 1030 N N . LYS A 1 130 ? 50.889 3.039 -51.391 1.00 89.25 130 LYS A N 1
ATOM 1031 C CA . LYS A 1 130 ? 51.424 2.108 -52.406 1.00 89.25 130 LYS A CA 1
ATOM 1032 C C . LYS A 1 130 ? 51.231 2.631 -53.834 1.00 89.25 130 LYS A C 1
ATOM 1034 O O . LYS A 1 130 ? 52.127 2.493 -54.663 1.00 89.25 130 LYS A O 1
ATOM 1039 N N . MET A 1 131 ? 50.086 3.240 -54.133 1.00 80.31 131 MET A N 1
ATOM 1040 C CA . MET A 1 131 ? 49.819 3.831 -55.447 1.00 80.31 131 MET A CA 1
ATOM 1041 C C . MET A 1 131 ? 50.751 5.011 -55.750 1.00 80.31 131 MET A C 1
ATOM 1043 O O . MET A 1 131 ? 51.187 5.153 -56.888 1.00 80.31 131 MET A O 1
ATOM 1047 N N . GLU A 1 132 ? 51.082 5.835 -54.755 1.00 79.19 132 GLU A N 1
ATOM 1048 C CA . GLU A 1 132 ? 52.063 6.918 -54.903 1.00 79.19 132 GLU A CA 1
ATOM 1049 C C . GLU A 1 132 ? 53.463 6.364 -55.200 1.00 79.19 132 GLU A C 1
ATOM 1051 O O . GLU A 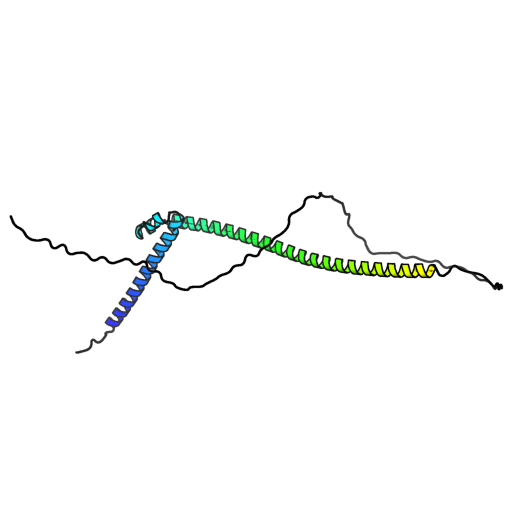1 132 ? 54.075 6.775 -56.181 1.00 79.19 132 GLU A O 1
ATOM 1056 N N . THR A 1 133 ? 53.912 5.326 -54.482 1.00 75.25 133 THR A N 1
ATOM 1057 C CA . THR A 1 133 ? 55.208 4.680 -54.778 1.00 75.25 133 THR A CA 1
ATOM 1058 C C . THR A 1 133 ? 55.279 4.047 -56.173 1.00 75.25 133 THR A C 1
ATOM 1060 O O . THR A 1 133 ? 56.338 4.052 -56.801 1.00 75.25 133 THR A O 1
ATOM 1063 N N . LEU A 1 134 ? 54.159 3.523 -56.688 1.00 75.06 134 LEU A N 1
ATOM 1064 C CA . LEU A 1 134 ? 54.078 2.996 -58.056 1.00 75.06 134 LEU A CA 1
ATOM 1065 C C . LEU A 1 134 ? 54.101 4.119 -59.106 1.00 75.06 134 LEU A C 1
ATOM 1067 O O . LEU A 1 134 ? 54.749 3.986 -60.136 1.00 75.06 134 LEU A O 1
ATOM 1071 N N . LYS A 1 135 ? 53.460 5.261 -58.830 1.00 68.62 135 LYS A N 1
ATOM 1072 C CA . LYS A 1 135 ? 53.515 6.440 -59.712 1.00 68.62 135 LYS A CA 1
ATOM 1073 C C . LYS A 1 135 ? 54.903 7.067 -59.795 1.00 68.62 135 LYS A C 1
ATOM 1075 O O . LYS A 1 135 ? 55.237 7.643 -60.827 1.00 68.62 135 LYS A O 1
ATOM 1080 N N . ASP A 1 136 ? 55.683 6.989 -58.723 1.00 62.09 136 ASP A N 1
ATOM 1081 C CA . ASP A 1 136 ? 57.047 7.516 -58.708 1.00 62.09 136 ASP A CA 1
ATOM 1082 C C . ASP A 1 136 ? 58.034 6.572 -59.410 1.00 62.09 136 ASP A C 1
ATOM 1084 O O . ASP A 1 136 ? 58.971 7.042 -60.047 1.00 62.09 136 ASP A O 1
ATOM 1088 N N . THR A 1 137 ? 57.777 5.259 -59.396 1.00 57.72 137 THR A N 1
ATOM 1089 C CA . THR A 1 137 ? 58.571 4.275 -60.156 1.00 57.72 137 THR A CA 1
ATOM 1090 C C . THR A 1 137 ? 58.241 4.257 -61.654 1.00 57.72 137 THR A C 1
ATOM 1092 O O . THR A 1 137 ? 59.131 4.008 -62.458 1.00 57.72 137 THR A O 1
ATOM 1095 N N . GLU A 1 138 ? 57.023 4.620 -62.072 1.00 54.22 138 GLU A N 1
ATOM 1096 C CA . GLU A 1 138 ? 56.676 4.795 -63.499 1.00 54.22 138 GLU A CA 1
ATOM 1097 C C . GLU A 1 138 ? 57.253 6.078 -64.135 1.00 54.22 138 GLU A C 1
ATOM 1099 O O . GLU A 1 138 ? 57.226 6.226 -65.355 1.00 54.22 138 GLU A O 1
ATOM 1104 N N . LYS A 1 139 ? 57.791 7.018 -63.345 1.00 52.53 139 LYS A N 1
ATOM 1105 C CA . LYS A 1 139 ? 58.445 8.237 -63.862 1.00 52.53 139 LYS A CA 1
ATOM 1106 C C . LYS A 1 139 ? 59.955 8.094 -64.076 1.00 52.53 139 LYS A C 1
ATOM 1108 O O . LYS A 1 139 ? 60.574 9.043 -64.552 1.00 52.53 139 LYS A O 1
ATOM 1113 N N . GLU A 1 140 ? 60.535 6.939 -63.753 1.00 44.59 140 GLU A N 1
ATOM 1114 C CA . GLU A 1 140 ? 61.972 6.658 -63.898 1.00 44.59 140 GLU A CA 1
ATOM 1115 C C . GLU A 1 140 ? 62.283 5.653 -65.029 1.00 44.59 140 GLU A C 1
ATOM 1117 O O . GLU A 1 140 ? 63.346 5.046 -65.051 1.00 44.59 140 GLU A O 1
ATOM 1122 N N . GLU A 1 141 ? 61.388 5.500 -66.012 1.00 47.3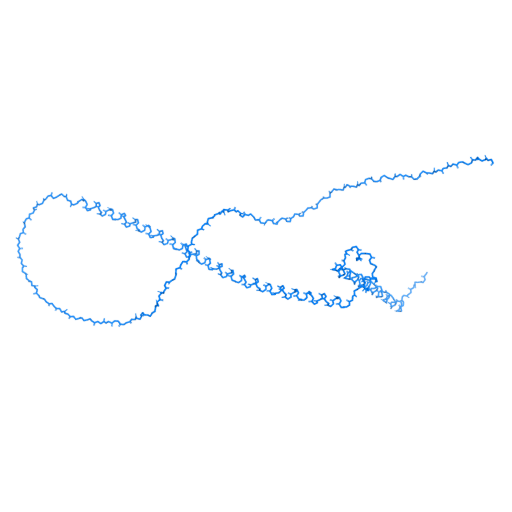8 141 GLU A N 1
ATOM 1123 C CA . GLU A 1 141 ? 61.675 4.812 -67.283 1.00 47.38 141 GLU A CA 1
ATOM 1124 C C . GLU A 1 141 ? 61.171 5.628 -68.490 1.00 47.38 141 GLU A C 1
ATOM 1126 O O . GLU A 1 141 ? 60.313 5.185 -69.247 1.00 47.38 141 GLU A O 1
ATOM 1131 N N . ASP A 1 142 ? 61.704 6.837 -68.703 1.00 46.59 142 ASP A N 1
ATOM 1132 C CA . ASP A 1 142 ? 61.708 7.436 -70.050 1.00 46.59 142 ASP A CA 1
ATOM 1133 C C . ASP A 1 142 ? 62.903 8.383 -70.266 1.00 46.59 142 ASP A C 1
ATOM 1135 O O . ASP A 1 142 ? 62.814 9.605 -70.142 1.00 46.59 142 ASP A O 1
ATOM 1139 N N . ALA A 1 143 ? 64.054 7.782 -70.579 1.00 37.31 143 ALA A N 1
ATOM 1140 C CA . ALA A 1 143 ? 65.115 8.383 -71.386 1.00 37.31 143 ALA A CA 1
ATOM 1141 C C . ALA A 1 143 ? 65.922 7.254 -72.067 1.00 37.31 143 ALA A C 1
ATOM 1143 O O . ALA A 1 143 ? 66.844 6.692 -71.480 1.00 37.31 143 ALA A O 1
ATOM 1144 N N . GLY A 1 144 ? 65.545 6.885 -73.300 1.00 36.88 144 GLY A N 1
ATOM 1145 C CA . GLY A 1 144 ? 66.314 5.972 -74.177 1.00 36.88 144 GLY A CA 1
ATOM 1146 C C . GLY A 1 144 ? 67.651 6.571 -74.683 1.00 36.88 144 GLY A C 1
ATOM 1147 O O . GLY A 1 144 ? 67.977 7.680 -74.257 1.00 36.88 144 GLY A O 1
ATOM 1148 N N . PRO A 1 145 ? 68.412 5.941 -75.629 1.00 52.03 145 PRO A N 1
ATOM 1149 C CA . PRO A 1 145 ? 67.943 4.994 -76.660 1.00 52.03 145 PRO A CA 1
ATOM 1150 C C . PRO A 1 145 ? 68.890 3.818 -77.078 1.00 52.03 145 PRO A C 1
ATOM 1152 O O . PRO A 1 145 ? 70.085 3.813 -76.818 1.00 52.03 145 PRO A O 1
ATOM 1155 N N . GLN A 1 146 ? 68.290 2.858 -77.802 1.00 39.91 146 GLN A N 1
ATOM 1156 C CA . GLN A 1 146 ? 68.748 2.099 -78.995 1.00 39.91 146 GLN A CA 1
ATOM 1157 C C . GLN A 1 146 ? 70.164 1.483 -79.131 1.00 39.91 146 GLN A C 1
ATOM 1159 O O . GLN A 1 146 ? 71.165 2.180 -79.139 1.00 39.91 146 GLN A O 1
ATOM 1164 N N . GLU A 1 147 ? 70.153 0.177 -79.458 1.00 33.94 147 GLU A N 1
ATOM 1165 C CA . GLU A 1 147 ? 70.940 -0.614 -80.448 1.00 33.94 147 GLU A CA 1
ATOM 1166 C C . GLU A 1 147 ? 71.221 -2.009 -79.834 1.00 33.94 147 GLU A C 1
ATOM 1168 O O . GLU A 1 147 ? 71.663 -2.115 -78.702 1.00 33.94 147 GLU A O 1
ATOM 1173 N N . ALA A 1 148 ? 70.919 -3.161 -80.436 1.00 33.84 148 ALA A N 1
ATOM 1174 C CA . ALA A 1 148 ? 71.079 -3.530 -81.827 1.00 33.84 148 ALA A CA 1
ATOM 1175 C C . ALA A 1 148 ? 70.098 -4.639 -82.261 1.00 33.84 148 ALA A C 1
ATOM 1177 O O . ALA A 1 148 ? 69.704 -5.522 -81.498 1.00 33.84 148 ALA A O 1
ATOM 1178 N N . LEU A 1 149 ? 69.778 -4.592 -83.554 1.00 39.91 149 LEU A N 1
ATOM 1179 C CA . LEU A 1 149 ? 69.281 -5.690 -84.376 1.00 39.91 149 LEU A CA 1
ATOM 1180 C C . LEU A 1 149 ? 70.057 -6.994 -84.131 1.00 39.91 149 LEU A C 1
ATOM 1182 O O . LEU A 1 149 ? 71.275 -7.004 -84.281 1.00 39.91 149 LEU A O 1
ATOM 1186 N N . GLN A 1 150 ? 69.348 -8.112 -83.957 1.00 40.25 150 GLN A N 1
ATOM 1187 C CA . GLN A 1 150 ? 69.678 -9.340 -84.684 1.00 40.25 150 GLN A CA 1
ATOM 1188 C C . GLN A 1 150 ? 68.418 -10.160 -84.986 1.00 40.25 150 GLN A C 1
ATOM 1190 O O . GLN A 1 150 ? 67.688 -10.625 -84.116 1.00 40.25 150 GLN A O 1
ATOM 1195 N N . VAL A 1 151 ? 68.183 -10.278 -86.289 1.00 35.78 151 VAL A N 1
ATOM 1196 C CA . VAL A 1 151 ? 67.193 -11.102 -86.974 1.00 35.78 151 VAL A CA 1
ATOM 1197 C C . VAL A 1 151 ? 67.770 -12.507 -87.141 1.00 35.78 151 VAL A C 1
ATOM 1199 O O . VAL A 1 151 ? 68.868 -12.627 -87.674 1.00 35.78 151 VAL A O 1
ATOM 1202 N N . ALA A 1 152 ? 67.012 -13.552 -86.789 1.00 42.31 152 ALA A N 1
ATOM 1203 C CA . ALA A 1 152 ? 66.686 -14.645 -87.719 1.00 42.31 152 ALA A CA 1
ATOM 1204 C C . ALA A 1 152 ? 65.677 -15.666 -87.135 1.00 42.31 152 ALA A C 1
ATOM 1206 O O . ALA A 1 152 ? 65.570 -15.802 -85.918 1.00 42.31 152 ALA A O 1
ATOM 1207 N N . PRO A 1 153 ? 64.910 -16.367 -87.999 1.00 55.66 153 PRO A N 1
ATOM 1208 C CA . PRO A 1 153 ? 63.610 -16.958 -87.674 1.00 55.66 153 PRO A CA 1
ATOM 1209 C C . PRO A 1 153 ? 63.641 -18.495 -87.600 1.00 55.66 153 PRO A C 1
ATOM 1211 O O . PRO A 1 153 ? 64.514 -19.116 -88.199 1.00 55.66 153 PRO A O 1
ATOM 1214 N N . SER A 1 154 ? 62.625 -19.127 -86.990 1.00 38.91 154 SER A N 1
ATOM 1215 C CA . SER A 1 154 ? 62.143 -20.456 -87.423 1.00 38.91 154 SER A CA 1
ATOM 1216 C C . SER A 1 154 ? 60.786 -20.873 -86.831 1.00 38.91 154 SER A C 1
ATOM 1218 O O . SER A 1 154 ? 60.656 -21.201 -85.661 1.00 38.91 154 SER A O 1
ATOM 1220 N N . GLN A 1 155 ? 59.802 -20.883 -87.732 1.00 37.94 155 GLN A N 1
ATOM 1221 C CA . GLN A 1 155 ? 58.828 -21.947 -88.020 1.00 37.94 155 GLN A CA 1
ATOM 1222 C C . GLN A 1 155 ? 57.828 -22.468 -86.958 1.00 37.94 155 GLN A C 1
ATOM 1224 O O . GLN A 1 155 ? 58.138 -23.265 -86.086 1.00 37.94 155 GLN A O 1
ATOM 1229 N N . ALA A 1 156 ? 56.559 -22.135 -87.236 1.00 37.47 156 ALA A N 1
ATOM 1230 C CA . ALA A 1 156 ? 55.432 -23.049 -87.477 1.00 37.47 156 ALA A CA 1
ATOM 1231 C C . ALA A 1 156 ? 55.034 -24.100 -86.416 1.00 37.47 156 ALA A C 1
ATOM 1233 O O . ALA A 1 156 ? 55.642 -25.159 -86.316 1.00 37.47 156 ALA A O 1
ATOM 1234 N N . LYS A 1 157 ? 53.836 -23.921 -85.832 1.00 37.25 157 LYS A N 1
ATOM 1235 C CA . LYS A 1 157 ? 52.637 -24.758 -86.095 1.00 37.25 157 LYS A CA 1
ATOM 1236 C C . LYS A 1 157 ? 51.481 -24.383 -85.159 1.00 37.25 157 LYS A C 1
ATOM 1238 O O . LYS A 1 157 ? 51.574 -24.539 -83.950 1.00 37.25 157 LYS A O 1
ATOM 1243 N N . ALA A 1 158 ? 50.348 -23.997 -85.742 1.00 43.47 158 ALA A N 1
ATOM 1244 C CA . ALA A 1 158 ? 49.035 -24.304 -85.167 1.00 43.47 158 ALA A CA 1
ATOM 1245 C C . ALA A 1 158 ? 48.694 -25.773 -85.513 1.00 43.47 158 ALA A C 1
ATOM 1247 O O . ALA A 1 158 ? 49.187 -26.262 -86.538 1.00 43.47 158 ALA A O 1
ATOM 1248 N N . PRO A 1 159 ? 47.856 -26.486 -84.728 1.00 51.72 159 PRO A N 1
ATOM 1249 C CA . PRO A 1 159 ? 46.412 -26.332 -84.939 1.00 51.72 159 PRO A CA 1
ATOM 1250 C C . PRO A 1 159 ? 45.482 -26.545 -83.714 1.00 51.72 159 PRO A C 1
ATOM 1252 O O . PRO A 1 159 ? 45.711 -27.372 -82.843 1.00 51.72 159 PRO A O 1
ATOM 1255 N N . LYS A 1 160 ? 44.363 -25.808 -83.762 1.00 42.53 160 LYS A N 1
ATOM 1256 C CA . LYS A 1 160 ? 42.949 -26.164 -83.489 1.00 42.53 160 LYS A CA 1
ATOM 1257 C C . LYS A 1 160 ? 42.538 -27.090 -82.314 1.00 42.53 160 LYS A C 1
ATOM 1259 O O . LYS A 1 160 ? 42.716 -28.297 -82.359 1.00 42.53 160 LYS A O 1
ATOM 1264 N N . ALA A 1 161 ? 41.666 -26.486 -81.491 1.00 39.94 161 ALA A N 1
ATOM 1265 C CA . ALA A 1 161 ? 40.293 -26.898 -81.133 1.00 39.94 161 ALA A CA 1
ATOM 1266 C C . ALA A 1 161 ? 40.038 -28.045 -80.133 1.00 39.94 161 ALA A C 1
ATOM 1268 O O . ALA A 1 161 ? 40.280 -29.206 -80.439 1.00 39.94 161 ALA A O 1
ATOM 1269 N N . LYS A 1 162 ? 39.263 -27.738 -79.072 1.00 42.22 162 LYS A N 1
ATOM 1270 C CA . LYS A 1 162 ? 37.991 -28.439 -78.795 1.00 42.22 162 LYS A CA 1
ATOM 1271 C C . LYS A 1 162 ? 37.065 -27.671 -77.836 1.00 42.22 162 LYS A C 1
ATOM 1273 O O . LYS A 1 162 ? 37.472 -27.241 -76.766 1.00 42.22 162 LYS A O 1
ATOM 1278 N N . ARG A 1 163 ? 35.808 -27.530 -78.271 1.00 44.72 163 ARG A N 1
ATOM 1279 C CA . ARG A 1 163 ? 34.608 -27.191 -77.487 1.00 44.72 163 ARG A CA 1
ATOM 1280 C C . ARG A 1 163 ? 34.220 -28.350 -76.559 1.00 44.72 163 ARG A C 1
ATOM 1282 O O . ARG A 1 163 ? 34.460 -29.500 -76.923 1.00 44.72 163 ARG A O 1
ATOM 1289 N N . ASN A 1 164 ? 33.529 -28.014 -75.465 1.00 38.88 164 ASN A N 1
ATOM 1290 C CA . ASN A 1 164 ? 32.252 -28.572 -74.953 1.00 38.88 164 ASN A CA 1
ATOM 1291 C C . ASN A 1 164 ? 32.215 -28.326 -73.433 1.00 38.88 164 ASN A C 1
ATOM 1293 O O . ASN A 1 164 ? 33.156 -28.694 -72.746 1.00 38.88 164 ASN A O 1
ATOM 1297 N N . GLY A 1 165 ? 31.285 -27.522 -72.913 1.00 32.91 165 GLY A N 1
ATOM 1298 C CA . GLY A 1 165 ? 29.940 -27.942 -72.475 1.00 32.91 165 GLY A CA 1
ATOM 1299 C C . GLY A 1 165 ? 29.972 -27.902 -70.938 1.00 32.91 165 GLY A C 1
ATOM 1300 O O . GLY A 1 165 ? 30.838 -28.526 -70.351 1.00 32.91 165 GLY A O 1
ATOM 1301 N N . GLY A 1 166 ? 29.261 -27.032 -70.226 1.00 35.66 166 GLY A N 1
ATOM 1302 C CA . GLY A 1 166 ? 27.820 -26.841 -70.246 1.00 35.66 166 GLY A CA 1
ATOM 1303 C C . GLY A 1 166 ? 27.239 -27.674 -69.107 1.00 35.66 166 GLY A C 1
ATOM 1304 O O . GLY A 1 166 ? 27.099 -28.869 -69.297 1.00 35.66 166 GLY A O 1
ATOM 1305 N N . GLU A 1 167 ? 26.942 -27.059 -67.957 1.00 37.09 167 GLU A N 1
ATOM 1306 C CA . GLU A 1 167 ? 25.827 -27.452 -67.083 1.00 37.09 167 GLU A CA 1
ATOM 1307 C C . GLU A 1 167 ? 25.588 -26.428 -65.965 1.00 37.09 167 GLU A C 1
ATOM 1309 O O . GLU A 1 167 ? 26.483 -25.719 -65.508 1.00 37.09 167 GLU A O 1
ATOM 1314 N N . THR A 1 168 ? 24.317 -26.316 -65.604 1.00 38.19 168 THR A N 1
ATOM 1315 C CA . THR A 1 168 ? 23.651 -25.165 -64.997 1.00 38.19 168 THR A CA 1
ATOM 1316 C C . THR A 1 168 ? 22.850 -25.618 -63.771 1.00 38.19 168 THR A C 1
ATOM 1318 O O . THR A 1 168 ? 21.989 -26.468 -63.955 1.00 38.19 168 THR A O 1
ATOM 1321 N N . ILE A 1 169 ? 23.039 -24.916 -62.628 1.00 43.06 169 ILE A N 1
ATOM 1322 C CA . ILE A 1 169 ? 22.061 -24.554 -61.549 1.00 43.06 169 ILE A CA 1
ATOM 1323 C C . ILE A 1 169 ? 21.513 -25.800 -60.752 1.00 43.06 169 ILE A C 1
ATOM 1325 O O . ILE A 1 169 ? 21.683 -26.909 -61.242 1.00 43.06 169 ILE A O 1
ATOM 1329 N N . PRO A 1 170 ? 20.879 -25.733 -59.545 1.00 45.81 170 PRO A N 1
ATOM 1330 C CA . PRO A 1 170 ? 20.316 -24.563 -58.874 1.00 45.81 170 PRO A CA 1
ATOM 1331 C C . PRO A 1 170 ? 20.404 -24.461 -57.338 1.00 45.81 170 PRO A C 1
ATOM 1333 O O . PRO A 1 170 ? 20.505 -25.454 -56.634 1.00 45.81 170 PRO A O 1
ATOM 1336 N N . GLN A 1 171 ? 20.228 -23.240 -56.817 1.00 37.31 171 GLN A N 1
ATOM 1337 C CA . GLN A 1 171 ? 19.498 -22.966 -55.565 1.00 37.31 171 GLN A CA 1
ATOM 1338 C C . GLN A 1 171 ? 19.165 -21.462 -55.520 1.00 37.31 171 GLN A C 1
ATOM 1340 O O . GLN A 1 171 ? 20.041 -20.610 -55.469 1.00 37.31 171 GLN A O 1
ATOM 1345 N N . GLN A 1 172 ? 17.940 -21.101 -55.902 1.00 39.09 172 GLN A N 1
ATOM 1346 C CA . GLN A 1 172 ? 16.803 -20.876 -54.999 1.00 39.09 172 GLN A CA 1
ATOM 1347 C C . GLN A 1 172 ? 16.862 -19.479 -54.358 1.00 39.09 172 GLN A C 1
ATOM 1349 O O . GLN A 1 172 ? 17.340 -19.299 -53.246 1.00 39.09 172 GLN A O 1
ATOM 1354 N N . ALA A 1 173 ? 16.329 -18.487 -55.078 1.00 33.50 173 ALA A N 1
ATOM 1355 C CA . ALA A 1 173 ? 16.029 -17.164 -54.545 1.00 33.50 173 ALA A CA 1
ATOM 1356 C C . ALA A 1 173 ? 14.507 -17.004 -54.457 1.00 33.50 173 ALA A C 1
ATOM 1358 O O . ALA A 1 173 ? 13.809 -16.897 -55.466 1.00 33.50 173 ALA A O 1
ATOM 1359 N N . SER A 1 174 ? 13.995 -17.014 -53.231 1.00 44.78 174 SER A N 1
ATOM 1360 C CA . SER A 1 174 ? 12.628 -16.642 -52.894 1.00 44.78 174 SER A CA 1
ATOM 1361 C C . SER A 1 174 ? 12.629 -15.269 -52.230 1.00 44.78 174 SER A C 1
ATOM 1363 O O . SER A 1 174 ? 13.297 -15.122 -51.213 1.00 44.78 174 SER A O 1
ATOM 1365 N N . HIS A 1 175 ? 11.764 -14.369 -52.726 1.00 36.00 175 HIS A N 1
ATOM 1366 C CA . HIS A 1 175 ? 11.096 -13.304 -51.951 1.00 36.00 175 HIS A CA 1
ATOM 1367 C C . HIS A 1 175 ? 12.021 -12.158 -51.438 1.00 36.00 175 HIS A C 1
ATOM 1369 O O . HIS A 1 175 ? 13.173 -12.368 -51.119 1.00 36.00 175 HIS A O 1
ATOM 1375 N N . VAL A 1 176 ? 11.671 -10.870 -51.374 1.00 37.88 176 VAL A N 1
ATOM 1376 C CA . VAL A 1 176 ? 10.409 -10.162 -51.139 1.00 37.88 176 VAL A CA 1
ATOM 1377 C C . VAL A 1 176 ? 10.489 -8.766 -51.783 1.00 37.88 176 VAL A C 1
ATOM 1379 O O . VAL A 1 176 ? 11.520 -8.103 -51.805 1.00 37.88 176 VAL A O 1
ATOM 1382 N N . ARG A 1 177 ? 9.329 -8.323 -52.258 1.00 37.59 177 ARG A N 1
ATOM 1383 C CA . ARG A 1 177 ? 8.938 -6.986 -52.711 1.00 37.59 177 ARG A CA 1
ATOM 1384 C C . ARG A 1 177 ? 9.048 -5.937 -51.589 1.00 37.59 177 ARG A C 1
ATOM 1386 O O . ARG A 1 177 ? 8.249 -5.975 -50.661 1.00 37.59 177 ARG A O 1
ATOM 1393 N N . MET A 1 178 ? 9.942 -4.957 -51.714 1.00 35.47 178 MET A N 1
ATOM 1394 C CA . MET A 1 178 ? 9.936 -3.755 -50.866 1.00 35.47 178 MET A CA 1
ATOM 1395 C C . MET A 1 178 ? 9.152 -2.641 -51.565 1.00 35.47 178 MET A C 1
ATOM 1397 O O . MET A 1 178 ? 9.542 -2.172 -52.634 1.00 35.47 178 MET A O 1
ATOM 1401 N N . LYS A 1 179 ? 8.023 -2.236 -50.974 1.00 41.47 179 LYS A N 1
ATOM 1402 C CA . LYS A 1 179 ? 7.377 -0.955 -51.273 1.00 41.47 179 LYS A CA 1
ATOM 1403 C C . LYS A 1 179 ? 7.869 0.080 -50.266 1.00 41.47 179 LYS A C 1
ATOM 1405 O O . LYS A 1 179 ? 7.903 -0.184 -49.070 1.00 41.47 179 LYS A O 1
ATOM 1410 N N . ALA A 1 180 ? 8.251 1.229 -50.807 1.00 40.28 180 ALA A N 1
ATOM 1411 C CA . ALA A 1 180 ? 8.622 2.437 -50.098 1.00 40.28 180 ALA A CA 1
ATOM 1412 C C . ALA A 1 180 ? 7.400 3.102 -49.457 1.00 40.28 180 ALA A C 1
ATOM 1414 O O . ALA A 1 180 ? 6.342 3.154 -50.082 1.00 40.28 180 ALA A O 1
ATOM 1415 N N . GLU A 1 181 ? 7.587 3.686 -48.277 1.00 43.03 181 GLU A N 1
ATOM 1416 C CA . GLU A 1 181 ? 6.764 4.790 -47.793 1.00 43.03 181 GLU A CA 1
ATOM 1417 C C . GLU A 1 181 ? 7.637 5.770 -47.001 1.00 43.03 181 GLU A C 1
ATOM 1419 O O . GLU A 1 181 ? 8.532 5.387 -46.247 1.00 43.03 181 GLU A O 1
ATOM 1424 N N . ASN A 1 182 ? 7.416 7.047 -47.301 1.00 42.56 182 ASN A N 1
ATOM 1425 C CA . ASN A 1 182 ? 8.249 8.195 -46.983 1.00 42.56 182 ASN A CA 1
ATOM 1426 C C . ASN A 1 182 ? 7.789 8.897 -45.691 1.00 42.56 182 ASN A C 1
ATOM 1428 O O . ASN A 1 182 ? 6.591 9.029 -45.479 1.00 42.56 182 ASN A O 1
ATOM 1432 N N . THR A 1 183 ? 8.786 9.376 -44.929 1.00 47.59 183 THR A N 1
ATOM 1433 C CA . THR A 1 183 ? 8.909 10.655 -44.172 1.00 47.59 183 THR A CA 1
ATOM 1434 C C . THR A 1 183 ? 7.795 11.130 -43.207 1.00 47.59 183 THR A C 1
ATOM 1436 O O . THR A 1 183 ? 6.604 10.965 -43.443 1.00 47.59 183 THR A O 1
ATOM 1439 N N . PRO A 1 184 ? 8.189 11.796 -42.095 1.00 47.91 184 PRO A N 1
ATOM 1440 C CA . PRO A 1 184 ? 8.285 13.262 -42.152 1.00 47.91 184 PRO A CA 1
ATOM 1441 C C . PRO A 1 184 ? 9.523 13.892 -41.468 1.00 47.91 184 PRO A C 1
ATOM 1443 O O . PRO A 1 184 ? 9.917 13.557 -40.355 1.00 47.91 184 PRO A O 1
ATOM 1446 N N . THR A 1 185 ? 10.106 14.832 -42.212 1.00 39.03 185 THR A N 1
ATOM 1447 C CA . THR A 1 185 ? 10.665 16.165 -41.899 1.00 39.03 185 THR A CA 1
ATOM 1448 C C . THR A 1 185 ? 10.848 16.613 -40.429 1.00 39.03 185 THR A C 1
ATOM 1450 O O . THR A 1 185 ? 9.902 16.976 -39.740 1.00 39.03 185 THR A O 1
ATOM 1453 N N . THR A 1 186 ? 12.120 16.642 -40.011 1.00 39.47 186 THR A N 1
ATOM 1454 C CA . THR A 1 186 ? 12.925 17.737 -39.400 1.00 39.47 186 THR A CA 1
ATOM 1455 C C . THR A 1 186 ? 12.267 19.022 -38.834 1.00 39.47 186 THR A C 1
ATOM 1457 O O . THR A 1 186 ? 11.542 19.700 -39.555 1.00 39.47 186 THR A O 1
ATOM 1460 N N . VAL A 1 187 ? 12.686 19.455 -37.626 1.00 38.16 187 VAL A N 1
ATOM 1461 C CA . VAL A 1 187 ? 13.542 20.647 -37.298 1.00 38.16 187 VAL A CA 1
ATOM 1462 C C . VAL A 1 187 ? 13.271 21.172 -35.865 1.00 38.16 187 VAL A C 1
ATOM 1464 O O . VAL A 1 187 ? 12.123 21.410 -35.504 1.00 38.16 187 VAL A O 1
ATOM 1467 N N . GLY A 1 188 ? 14.351 21.438 -35.106 1.00 36.56 188 GLY A N 1
ATOM 1468 C CA . GLY A 1 188 ? 14.417 22.405 -33.987 1.00 36.56 188 GLY A CA 1
ATOM 1469 C C . GLY A 1 188 ? 14.790 21.789 -32.627 1.00 36.56 188 GLY A C 1
ATOM 1470 O O . GLY A 1 188 ? 13.911 21.307 -31.926 1.00 36.56 188 GLY A O 1
ATOM 1471 N N . GLU A 1 189 ? 16.072 21.579 -32.280 1.00 35.72 189 GLU A N 1
ATOM 1472 C CA . GLU A 1 189 ? 16.958 22.532 -31.550 1.00 35.72 189 GLU A CA 1
ATOM 1473 C C . GLU A 1 189 ? 16.295 23.205 -30.335 1.00 35.72 189 GLU A C 1
ATOM 1475 O O . GLU A 1 189 ? 15.197 23.724 -30.438 1.00 35.72 189 GLU A O 1
ATOM 1480 N N . SER A 1 190 ? 16.891 23.387 -29.160 1.00 43.72 190 SER A N 1
ATOM 1481 C CA . SER A 1 190 ? 18.089 22.923 -28.453 1.00 43.72 190 SER A CA 1
ATOM 1482 C C . SER A 1 190 ? 17.905 23.477 -27.023 1.00 43.72 190 SER A C 1
ATOM 1484 O O . SER A 1 190 ? 17.346 24.560 -26.877 1.00 43.72 190 SER A O 1
ATOM 1486 N N . HIS A 1 191 ? 18.328 22.781 -25.964 1.00 42.47 191 HIS A N 1
ATOM 1487 C CA . HIS A 1 191 ? 19.084 23.420 -24.877 1.00 42.47 191 HIS A CA 1
ATOM 1488 C C . HIS A 1 191 ? 19.563 22.417 -23.825 1.00 42.47 191 HIS A C 1
ATOM 1490 O O . HIS A 1 191 ? 18.914 21.438 -23.466 1.00 42.47 191 HIS A O 1
ATOM 1496 N N . MET A 1 192 ? 20.773 22.707 -23.378 1.00 50.16 192 MET A N 1
ATOM 1497 C CA . MET A 1 192 ? 21.696 21.880 -22.624 1.00 50.16 192 MET A CA 1
ATOM 1498 C C . MET A 1 192 ? 21.347 21.723 -21.137 1.00 50.16 192 MET A C 1
ATOM 1500 O O . MET A 1 192 ? 20.887 22.655 -20.491 1.00 50.16 192 MET A O 1
ATOM 1504 N N . ALA A 1 193 ? 21.728 20.549 -20.625 1.00 43.03 193 ALA A N 1
ATOM 1505 C CA . ALA A 1 193 ? 22.453 20.321 -19.373 1.00 43.03 193 ALA A CA 1
ATOM 1506 C C . ALA A 1 193 ? 21.884 20.873 -18.049 1.00 43.03 193 ALA A C 1
ATOM 1508 O O . ALA A 1 193 ? 21.880 22.068 -17.791 1.00 43.03 193 ALA A O 1
ATOM 1509 N N . CYS A 1 194 ? 21.610 19.965 -17.107 1.00 48.56 194 CYS A N 1
ATOM 1510 C CA . CYS A 1 194 ? 22.508 19.684 -15.973 1.00 48.56 194 CYS A CA 1
ATOM 1511 C C . CYS A 1 194 ? 21.809 18.744 -14.982 1.00 48.56 194 CYS A C 1
ATOM 1513 O O . CYS A 1 194 ? 20.817 19.093 -14.347 1.00 48.56 194 CYS A O 1
ATOM 1515 N N . GLY A 1 195 ? 22.349 17.536 -14.822 1.00 43.81 195 GLY A N 1
ATOM 1516 C CA . GLY A 1 195 ? 22.005 16.678 -13.697 1.00 43.81 195 GLY A CA 1
ATOM 1517 C C . GLY A 1 195 ? 22.645 17.192 -12.412 1.00 43.81 195 GLY A C 1
ATOM 1518 O O . GLY A 1 195 ? 23.788 17.635 -12.433 1.00 43.81 195 GLY A O 1
ATOM 1519 N N . LEU A 1 196 ? 21.955 17.050 -11.281 1.00 48.28 196 LEU A N 1
ATOM 1520 C CA . LEU A 1 196 ? 22.605 16.992 -9.976 1.00 48.28 196 LEU A CA 1
ATOM 1521 C C . LEU A 1 196 ? 21.808 16.116 -9.010 1.00 48.28 196 LEU A C 1
ATOM 1523 O O . LEU A 1 196 ? 20.581 16.095 -8.956 1.00 48.28 196 LEU A O 1
ATOM 1527 N N . ARG A 1 197 ? 22.587 15.289 -8.327 1.00 54.06 197 ARG A N 1
ATOM 1528 C CA . ARG A 1 197 ? 22.217 14.067 -7.629 1.00 54.06 197 ARG A CA 1
ATOM 1529 C C . ARG A 1 197 ? 21.469 14.381 -6.334 1.00 54.06 197 ARG A C 1
ATOM 1531 O O . ARG A 1 197 ? 21.936 15.175 -5.523 1.00 54.06 197 ARG A O 1
ATOM 1538 N N . ARG A 1 198 ? 20.366 13.669 -6.084 1.00 53.34 198 ARG A N 1
ATOM 1539 C CA . ARG A 1 198 ? 19.740 13.584 -4.755 1.00 53.34 198 ARG A CA 1
ATOM 1540 C C . ARG A 1 198 ? 20.712 12.897 -3.793 1.00 53.34 198 ARG A C 1
ATOM 1542 O O . ARG A 1 198 ? 20.951 11.699 -3.918 1.00 53.34 198 ARG A O 1
ATOM 1549 N N . SER A 1 199 ? 21.251 13.645 -2.834 1.00 56.22 199 SER A N 1
ATOM 1550 C CA . SER A 1 199 ? 22.050 13.103 -1.735 1.00 56.22 199 SER A CA 1
ATOM 1551 C C . SER A 1 199 ? 21.220 13.122 -0.453 1.00 56.22 199 SER A C 1
ATOM 1553 O O . SER A 1 199 ? 20.896 14.183 0.073 1.00 56.22 199 SER A O 1
ATOM 1555 N N . LYS A 1 200 ? 20.847 11.932 0.032 1.00 52.72 200 LYS A N 1
ATOM 1556 C CA . LYS A 1 200 ? 20.329 11.729 1.389 1.00 52.72 200 LYS A CA 1
ATOM 1557 C C . LYS A 1 200 ? 21.517 11.800 2.348 1.00 52.72 200 LYS A C 1
ATOM 1559 O O . LYS A 1 200 ? 22.409 10.960 2.264 1.00 52.72 200 LYS A O 1
ATOM 1564 N N . ARG A 1 201 ? 21.515 12.746 3.288 1.00 59.88 201 ARG A N 1
ATOM 1565 C CA . ARG A 1 201 ? 22.336 12.647 4.501 1.00 59.88 201 ARG A CA 1
ATOM 1566 C C . ARG A 1 201 ? 21.433 12.615 5.722 1.00 59.88 201 ARG A C 1
ATOM 1568 O O . ARG A 1 201 ? 20.796 13.600 6.071 1.00 59.88 201 ARG A O 1
ATOM 1575 N N . ILE A 1 202 ? 21.411 11.443 6.344 1.00 53.06 202 ILE A N 1
ATOM 1576 C CA . ILE A 1 202 ? 21.051 11.245 7.741 1.00 53.06 202 ILE A CA 1
ATOM 1577 C C . ILE A 1 202 ? 22.216 11.814 8.555 1.00 53.06 202 ILE A C 1
ATOM 1579 O O . ILE A 1 202 ? 23.361 11.416 8.342 1.00 53.06 202 ILE A O 1
ATOM 1583 N N . ALA A 1 203 ? 21.940 12.745 9.463 1.00 51.62 203 ALA A N 1
ATOM 1584 C CA . ALA A 1 203 ? 22.902 13.192 10.461 1.00 51.62 203 ALA A CA 1
ATOM 1585 C C . ALA A 1 203 ? 22.205 13.269 11.822 1.00 51.62 203 ALA A C 1
ATOM 1587 O O . ALA A 1 203 ? 21.557 14.248 12.174 1.00 51.62 203 ALA A O 1
ATOM 1588 N N . THR A 1 204 ? 22.346 12.193 12.586 1.00 50.47 204 THR A N 1
ATOM 1589 C CA . THR A 1 204 ? 22.169 12.170 14.035 1.00 50.47 204 THR A CA 1
ATOM 1590 C C . THR A 1 204 ?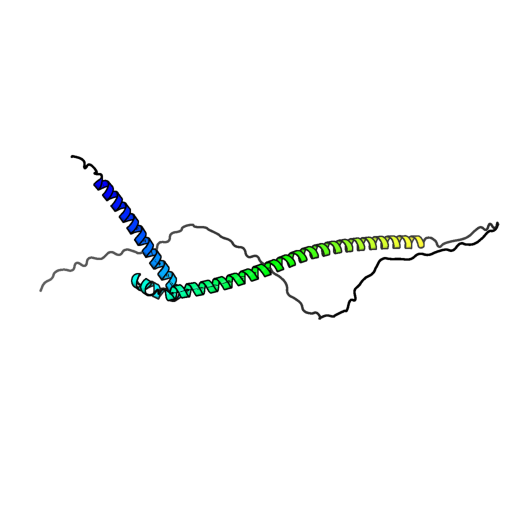 23.330 12.904 14.700 1.00 50.47 204 THR A C 1
ATOM 1592 O O . THR A 1 204 ? 24.461 12.431 14.597 1.00 50.47 204 THR A O 1
ATOM 1595 N N . LYS A 1 205 ? 23.064 13.978 15.452 1.00 56.38 205 LYS A N 1
ATOM 1596 C CA . LYS A 1 205 ? 23.849 14.334 16.647 1.00 56.38 205 LYS A CA 1
ATOM 1597 C C . LYS A 1 205 ? 22.949 14.975 17.705 1.00 56.38 205 LYS A C 1
ATOM 1599 O O . LYS A 1 205 ? 22.439 16.073 17.526 1.00 56.38 205 LYS A O 1
ATOM 1604 N N . ARG A 1 206 ? 22.787 14.253 18.817 1.00 49.81 206 ARG A N 1
ATOM 1605 C CA . ARG A 1 206 ? 22.448 14.804 20.133 1.00 49.81 206 ARG A CA 1
ATOM 1606 C C . ARG A 1 206 ? 23.686 15.533 20.668 1.00 49.81 206 ARG A C 1
ATOM 1608 O O . ARG A 1 206 ? 24.754 14.928 20.673 1.00 49.81 206 ARG A O 1
ATOM 1615 N N . SER A 1 207 ? 23.536 16.744 21.196 1.00 52.94 207 SER A N 1
ATOM 1616 C CA . SER A 1 207 ? 24.270 17.162 22.399 1.00 52.94 207 SER A CA 1
ATOM 1617 C C . SER A 1 207 ? 23.564 18.333 23.074 1.00 52.94 207 SER A C 1
ATOM 1619 O O . SER A 1 207 ? 23.208 19.319 22.436 1.00 52.94 207 SER A O 1
ATOM 1621 N N . CYS A 1 208 ? 23.365 18.166 24.372 1.00 44.78 208 CYS A N 1
ATOM 1622 C CA . CYS A 1 208 ? 22.705 19.045 25.318 1.00 44.78 208 CYS A CA 1
ATOM 1623 C C . CYS A 1 208 ? 23.367 20.426 25.410 1.00 44.78 208 CYS A C 1
ATOM 1625 O O . CYS A 1 208 ? 24.581 20.479 25.566 1.00 44.78 208 CYS A O 1
ATOM 1627 N N . VAL A 1 209 ? 22.570 21.499 25.459 1.00 47.50 209 VAL A N 1
ATOM 1628 C CA . VAL A 1 209 ? 22.779 22.608 26.405 1.00 47.50 209 VAL A CA 1
ATOM 1629 C C . VAL A 1 209 ? 21.408 23.091 26.867 1.00 47.50 209 VAL A C 1
ATOM 1631 O O . VAL A 1 209 ? 20.519 23.410 26.084 1.00 47.50 209 VAL A O 1
ATOM 1634 N N . GLU A 1 210 ? 21.271 23.054 28.179 1.00 46.50 210 GLU A N 1
ATOM 1635 C CA . GLU A 1 210 ? 20.140 23.409 29.012 1.00 46.50 210 GLU A CA 1
ATOM 1636 C C . GLU A 1 210 ? 20.070 24.936 29.167 1.00 46.50 210 GLU A C 1
ATOM 1638 O O . GLU A 1 210 ? 21.036 25.564 29.594 1.00 46.50 210 GLU A O 1
ATOM 1643 N N . SER A 1 211 ? 18.928 25.545 28.855 1.00 47.31 211 SER A N 1
ATOM 1644 C CA . SER A 1 211 ? 18.621 26.926 29.241 1.00 47.31 211 SER A CA 1
ATOM 1645 C C . SER A 1 211 ? 17.221 26.978 29.851 1.00 47.31 211 SER A C 1
ATOM 1647 O O . SER A 1 211 ? 16.199 27.085 29.177 1.00 47.31 211 SER A O 1
ATOM 1649 N N . LYS A 1 212 ? 17.190 26.849 31.181 1.00 57.41 212 LYS A N 1
ATOM 1650 C CA . LYS A 1 212 ? 16.009 27.058 32.025 1.00 57.41 212 LYS A CA 1
ATOM 1651 C C . LYS A 1 212 ? 15.642 28.550 32.055 1.00 57.41 212 LYS A C 1
ATOM 1653 O O . LYS A 1 212 ? 16.526 29.363 32.327 1.00 57.41 212 LYS A O 1
ATOM 1658 N N . PRO A 1 213 ? 14.365 28.931 31.892 1.00 56.69 213 PRO A N 1
ATOM 1659 C CA . PRO A 1 213 ? 13.908 30.257 32.277 1.00 56.69 213 PRO A CA 1
ATOM 1660 C C . PRO A 1 213 ? 13.724 30.343 33.801 1.00 56.69 213 PRO A C 1
ATOM 1662 O O . PRO A 1 213 ? 13.018 29.552 34.427 1.00 56.69 213 PRO A O 1
ATOM 1665 N N . VAL A 1 214 ? 14.395 31.330 34.393 1.00 51.31 214 VAL A N 1
ATOM 1666 C CA . VAL A 1 214 ? 14.310 31.729 35.801 1.00 51.31 214 VAL A CA 1
ATOM 1667 C C . VAL A 1 214 ? 12.927 32.328 36.073 1.00 51.31 214 VAL A C 1
ATOM 1669 O O . VAL A 1 214 ? 12.661 33.465 35.694 1.00 51.31 214 VAL A O 1
ATOM 1672 N N . LEU A 1 215 ? 12.058 31.595 36.771 1.00 5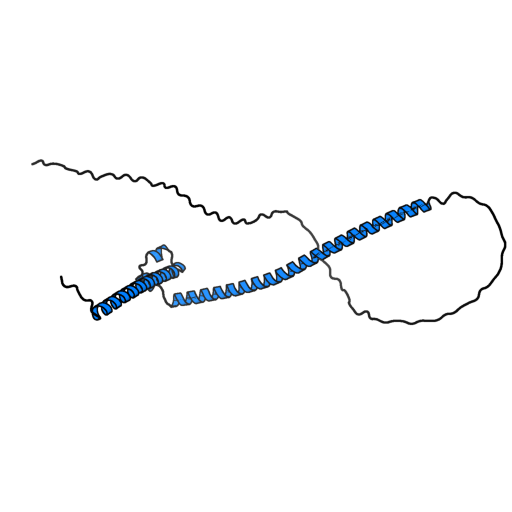6.09 215 LEU A N 1
ATOM 1673 C CA . LEU A 1 215 ? 10.867 32.159 37.412 1.00 56.09 215 LEU A CA 1
ATOM 1674 C C . LEU A 1 215 ? 11.154 32.360 38.901 1.00 56.09 215 LEU A C 1
ATOM 1676 O O . LEU A 1 215 ? 11.280 31.414 39.681 1.00 56.09 215 LEU A O 1
ATOM 1680 N N . ARG A 1 216 ? 11.316 33.634 39.265 1.00 56.06 216 ARG A N 1
ATOM 1681 C CA . ARG A 1 216 ? 11.501 34.112 40.635 1.00 56.06 216 ARG A CA 1
ATOM 1682 C C . ARG A 1 216 ? 10.272 33.764 41.477 1.00 56.06 216 ARG A C 1
ATOM 1684 O O . ARG A 1 216 ? 9.152 34.113 41.120 1.00 56.06 216 ARG A O 1
ATOM 1691 N N . LYS A 1 217 ? 10.511 33.132 42.625 1.00 48.00 217 LYS A N 1
ATOM 1692 C CA . LYS A 1 217 ? 9.554 33.048 43.730 1.00 48.00 217 LYS A CA 1
ATOM 1693 C C . LYS A 1 217 ? 9.521 34.405 44.435 1.00 48.00 217 LYS A C 1
ATOM 1695 O O . LYS A 1 217 ? 10.550 34.844 44.941 1.00 48.00 217 LYS A O 1
ATOM 1700 N N . THR A 1 218 ? 8.362 35.045 44.494 1.00 59.06 218 THR A N 1
ATOM 1701 C CA . THR A 1 218 ? 8.070 36.102 45.468 1.00 59.06 218 THR A CA 1
ATOM 1702 C C . THR A 1 218 ? 7.106 35.547 46.511 1.00 59.06 218 THR A C 1
ATOM 1704 O O . THR A 1 218 ? 6.114 34.894 46.197 1.00 59.06 218 THR A O 1
ATOM 1707 N N . HIS A 1 219 ? 7.482 35.731 47.773 1.00 56.38 219 HIS A N 1
ATOM 1708 C CA . HIS A 1 219 ? 6.777 35.260 48.959 1.00 56.38 219 HIS A CA 1
ATOM 1709 C C . HIS A 1 219 ? 5.481 36.051 49.208 1.00 56.38 219 HIS A C 1
ATOM 1711 O O . HIS A 1 219 ? 5.439 37.242 48.895 1.00 56.38 219 HIS A O 1
ATOM 1717 N N . PRO A 1 220 ? 4.456 35.449 49.839 1.00 58.69 220 PRO A N 1
ATOM 1718 C CA . PRO A 1 220 ? 3.325 36.201 50.366 1.00 58.69 220 PRO A CA 1
ATOM 1719 C C . PRO A 1 220 ? 3.747 36.993 51.613 1.00 58.69 220 PRO A C 1
ATOM 1721 O O . PRO A 1 220 ? 4.227 36.431 52.601 1.00 58.69 220 PRO A O 1
ATOM 1724 N N . VAL A 1 221 ? 3.560 38.311 51.556 1.00 54.47 221 VAL A N 1
ATOM 1725 C CA . VAL A 1 221 ? 3.701 39.227 52.692 1.00 54.47 221 VAL A CA 1
ATOM 1726 C C . VAL A 1 221 ? 2.476 39.074 53.593 1.00 54.47 221 VAL A C 1
ATOM 1728 O O . VAL A 1 221 ? 1.340 39.234 53.153 1.00 54.47 221 VAL A O 1
ATOM 1731 N N . LYS A 1 222 ? 2.725 38.757 54.866 1.00 50.56 222 LYS A N 1
ATOM 1732 C CA . LYS A 1 222 ? 1.749 38.850 55.955 1.00 50.56 222 LYS A CA 1
ATOM 1733 C C . LYS A 1 222 ? 1.358 40.319 56.133 1.00 50.56 222 LYS A C 1
ATOM 1735 O O . LYS A 1 222 ? 2.212 41.129 56.483 1.00 50.56 222 LYS A O 1
ATOM 1740 N N . ALA A 1 223 ? 0.088 40.652 55.925 1.00 52.88 223 ALA A N 1
ATOM 1741 C CA . ALA A 1 223 ? -0.476 41.906 56.403 1.00 52.88 223 ALA A CA 1
ATOM 1742 C C . ALA A 1 223 ? -1.008 41.682 57.825 1.00 52.88 223 ALA A C 1
ATOM 1744 O O . ALA A 1 223 ? -2.053 41.067 58.023 1.00 52.88 223 ALA A O 1
ATOM 1745 N N . SER A 1 224 ? -0.245 42.154 58.805 1.00 50.53 224 SER A N 1
ATOM 1746 C CA . SER A 1 224 ? -0.727 42.437 60.154 1.00 50.53 224 SER A CA 1
ATOM 1747 C C . SER A 1 224 ? -1.163 43.899 60.166 1.00 50.53 224 SER A C 1
ATOM 1749 O O . SER A 1 224 ? -0.320 44.763 59.935 1.00 50.53 224 SER A O 1
ATOM 1751 N N . ILE A 1 225 ? -2.438 44.192 60.428 1.00 57.78 225 ILE A N 1
ATOM 1752 C CA . ILE A 1 225 ? -2.883 45.545 60.789 1.00 57.78 225 ILE A CA 1
ATOM 1753 C C . ILE A 1 225 ? -3.764 45.451 62.044 1.00 57.78 225 ILE A C 1
ATOM 1755 O O . ILE A 1 225 ? -4.684 44.640 62.126 1.00 57.78 225 ILE A O 1
ATOM 1759 N N . SER A 1 226 ? -3.348 46.259 63.017 1.00 53.44 226 SER A N 1
ATOM 1760 C CA . SER A 1 226 ? -3.864 46.627 64.344 1.00 53.44 226 SER A CA 1
ATOM 1761 C C . SER A 1 226 ? -5.371 46.939 64.382 1.00 53.44 226 SER A C 1
ATOM 1763 O O . SER A 1 226 ? -5.925 47.373 63.382 1.00 53.44 226 SER A O 1
ATOM 1765 N N . HIS A 1 227 ? -6.135 46.631 65.441 1.00 46.50 227 HIS A N 1
ATOM 1766 C CA . HIS A 1 227 ? -6.233 47.318 66.752 1.00 46.50 227 HIS A CA 1
ATOM 1767 C C . HIS A 1 227 ? -6.416 48.850 66.686 1.00 46.50 227 HIS A C 1
ATOM 1769 O O . HIS A 1 227 ? -5.581 49.546 66.115 1.00 46.50 227 HIS A O 1
ATOM 1775 N N . GLY A 1 228 ? -7.492 49.324 67.332 1.00 47.12 228 GLY A N 1
ATOM 1776 C CA . GLY A 1 228 ? -7.894 50.727 67.534 1.00 47.12 228 GLY A CA 1
ATOM 1777 C C . GLY A 1 228 ? -9.380 50.916 67.195 1.00 47.12 228 GLY A C 1
ATOM 1778 O O . GLY A 1 228 ? -9.713 51.078 66.028 1.00 47.12 228 GLY A O 1
ATOM 1779 N N . GLU A 1 229 ? -10.308 50.575 68.094 1.00 51.62 229 GLU A N 1
ATOM 1780 C CA . GLU A 1 229 ? -10.916 51.479 69.098 1.00 51.62 229 GLU A CA 1
ATOM 1781 C C . GLU A 1 229 ? -11.700 52.656 68.488 1.00 51.62 229 GLU A C 1
ATOM 1783 O O . GLU A 1 229 ? -11.122 53.647 68.045 1.00 51.62 229 GLU A O 1
ATOM 1788 N N . ASN A 1 230 ? -13.030 52.512 68.478 1.00 47.41 230 ASN A N 1
ATOM 1789 C CA . ASN A 1 230 ? -14.010 53.431 69.074 1.00 47.41 230 ASN A CA 1
ATOM 1790 C C . ASN A 1 230 ? -15.383 52.751 69.136 1.00 47.41 230 ASN A C 1
ATOM 1792 O O . ASN A 1 230 ? -15.718 52.027 68.169 1.00 47.41 230 ASN A O 1
#